Protein AF-A0A7K2YQI4-F1 (afdb_monomer_lite)

Radius of gyration: 22.3 Å; chains: 1; bounding box: 85×52×58 Å

Foldseek 3Di:
DLVLLVLLLDKDQDPPDKDFPPVQQVVVCVVPVPDDTDIDRDIAQQAEEEEEEEDEPVCPVVVVVSVVVLVVVVVSPSHNYYWYKYKYQAPPDPLNIWIAGRDPPGDTDDLLVQQDQVLRYEYEYEEQQARVSLLQQVVLQSQLSNLVRWHYAYAHADPPVCCVVHSDDWAKKKWFAPAAGGRQQNIQMAGPPLVVVVVVDPPPDDSRCVPQDPSKGKHFYAYPDSVRSSQVSCCNSRNDDRIDIGTIDTRDDGDPDPPPPDPPPDD

Sequence (267 aa):
MSRLLRPLRDRLDAPDAFEVDEDATAERFAEAPWLPPVLRAASERRWELALVVDAAPQMAVWREEAARLAHMLRTYGGFRDLKVYRLETGADAPEGALLRGPGKGSPPRSPRSLVDPSGRRIVLVLTDAFAPAWRRGAGHDLLRTWGRRQPVAVVHALPQRLWHLTGLFPRRMRLHATGASTANADLRWEFVDAMIDAWSAPAGGSPTRLGAPRGAVAVPVLESDPDWLGPWVRFVTGHGPRWTRLAGLIATPWAPAASADEPVEAR

Secondary structure (DSSP, 8-state):
-TTTTGGGG-EEEEEEEEEE-HHHHHHHHHH-TTSPPPEEEEEEE-EEEEEEEE-SGGGGTTHHHHHHHHHHHHHT--EEEEEEEEEE-STT-TTS-EEE-SSTTPPEE-GGGG--TTS-EEEEEEE---SHHHHHTHHHHHHHHHHTTS-EEEEESS-GGGGGGSS---EEEEEE-SSTT--GGG-EEEETTHHHHHTTSPTT--TTTTTPPTT-EEEEEEESSHHHHHHHHHHHTT-S-SEEEEEEEEE----PPP---------

Structure (mmCIF, N/CA/C/O backbone):
data_AF-A0A7K2YQI4-F1
#
_entry.id   AF-A0A7K2YQI4-F1
#
loop_
_atom_site.group_PDB
_atom_site.id
_atom_site.type_symbol
_atom_site.label_atom_id
_atom_site.label_alt_id
_atom_site.label_comp_id
_atom_site.label_asym_id
_atom_site.label_entity_id
_atom_site.label_seq_id
_atom_site.pdbx_PDB_ins_code
_atom_site.Cartn_x
_atom_site.Cartn_y
_atom_site.Cartn_z
_atom_site.occupancy
_atom_site.B_iso_or_equiv
_atom_site.auth_seq_id
_atom_site.auth_comp_id
_atom_site.auth_asym_id
_atom_site.auth_atom_id
_atom_site.pdbx_PDB_model_num
ATOM 1 N N . MET A 1 1 ? -17.118 -4.116 -5.996 1.00 63.59 1 MET A N 1
ATOM 2 C CA . MET A 1 1 ? -16.006 -3.609 -5.158 1.00 63.59 1 MET A CA 1
ATOM 3 C C . MET A 1 1 ? -16.386 -3.372 -3.689 1.00 63.59 1 MET A C 1
ATOM 5 O O . MET A 1 1 ? -15.712 -3.906 -2.820 1.00 63.59 1 MET A O 1
ATOM 9 N N . SER A 1 2 ? -17.468 -2.645 -3.371 1.00 67.19 2 SER A N 1
ATOM 10 C CA . SER A 1 2 ? -17.842 -2.268 -1.985 1.00 67.19 2 SER A CA 1
ATOM 11 C C . SER A 1 2 ? -17.899 -3.426 -0.971 1.00 67.19 2 SER A C 1
ATOM 13 O O . SER A 1 2 ? -17.424 -3.282 0.151 1.00 67.19 2 SER A O 1
ATOM 15 N N . ARG A 1 3 ? -18.416 -4.600 -1.361 1.00 75.88 3 ARG A N 1
ATOM 16 C CA . ARG A 1 3 ? -18.473 -5.793 -0.492 1.00 75.88 3 ARG A CA 1
ATOM 17 C C . ARG A 1 3 ? -17.092 -6.354 -0.124 1.00 75.88 3 ARG A C 1
ATOM 19 O O . ARG A 1 3 ? -16.937 -6.894 0.965 1.00 75.88 3 ARG A O 1
ATOM 26 N N . LEU A 1 4 ? -16.100 -6.226 -1.005 1.00 80.38 4 LEU A N 1
ATOM 27 C CA . LEU A 1 4 ? -14.752 -6.776 -0.799 1.00 80.38 4 LEU A CA 1
ATOM 28 C C . LEU A 1 4 ? -13.950 -5.975 0.217 1.00 80.38 4 LEU A C 1
ATOM 30 O O . LEU A 1 4 ? -13.152 -6.534 0.960 1.00 80.38 4 LEU A O 1
ATOM 34 N N . LEU A 1 5 ? -14.204 -4.671 0.265 1.00 82.00 5 LEU A N 1
ATOM 35 C CA . LEU A 1 5 ? -13.547 -3.772 1.195 1.00 82.00 5 LEU A CA 1
ATOM 36 C C . LEU A 1 5 ? -14.198 -3.810 2.587 1.00 82.00 5 LEU A C 1
ATOM 38 O O . LEU A 1 5 ? -13.677 -3.175 3.500 1.00 82.00 5 LEU A O 1
ATOM 42 N N . ARG A 1 6 ? -15.319 -4.536 2.779 1.00 83.56 6 ARG A N 1
ATOM 43 C CA . ARG A 1 6 ? -16.090 -4.596 4.043 1.00 83.56 6 ARG A CA 1
ATOM 44 C C . ARG A 1 6 ? -15.220 -4.793 5.293 1.00 83.56 6 ARG A C 1
ATOM 46 O O . ARG A 1 6 ? -15.451 -4.042 6.236 1.00 83.56 6 ARG A O 1
ATOM 53 N N . PRO A 1 7 ? -14.203 -5.675 5.298 1.00 84.69 7 PRO A N 1
ATOM 54 C CA . PRO A 1 7 ? -13.317 -5.843 6.456 1.00 84.69 7 PRO A CA 1
ATOM 55 C C . PRO A 1 7 ? -12.534 -4.577 6.855 1.00 84.69 7 PRO A C 1
ATOM 57 O O . PRO A 1 7 ? -12.101 -4.428 7.987 1.00 84.69 7 PRO A O 1
ATOM 60 N N . LEU A 1 8 ? -12.362 -3.612 5.948 1.00 84.81 8 LEU A N 1
ATOM 61 C CA . LEU A 1 8 ? -11.717 -2.332 6.259 1.00 84.81 8 LEU A CA 1
ATOM 62 C C . LEU A 1 8 ? -12.650 -1.351 6.983 1.00 84.81 8 LEU A C 1
ATOM 64 O O . LEU A 1 8 ? -12.213 -0.260 7.315 1.00 84.81 8 LEU A O 1
ATOM 68 N N . ARG A 1 9 ? -13.929 -1.685 7.208 1.00 84.44 9 ARG A N 1
ATOM 69 C CA . ARG A 1 9 ? -14.856 -0.840 7.989 1.00 84.44 9 ARG A CA 1
ATOM 70 C C . ARG A 1 9 ? -14.778 -1.075 9.490 1.00 84.44 9 ARG A C 1
ATOM 72 O O . ARG A 1 9 ? -15.479 -0.360 10.214 1.00 84.44 9 ARG A O 1
ATOM 79 N N . ASP A 1 10 ? -13.950 -2.021 9.925 1.00 82.00 10 ASP A N 1
ATOM 80 C CA . ASP A 1 10 ? -13.698 -2.293 11.332 1.00 82.00 10 ASP A CA 1
ATOM 81 C C . ASP A 1 10 ? -13.436 -1.007 12.105 1.00 82.00 10 ASP A C 1
ATOM 83 O O . ASP A 1 10 ? -12.722 -0.096 11.660 1.00 82.00 10 ASP A O 1
ATOM 87 N N . ARG A 1 11 ? -14.050 -0.949 13.280 1.00 81.62 11 ARG A N 1
ATOM 88 C CA . ARG A 1 11 ? -13.874 0.137 14.228 1.00 81.62 11 ARG A CA 1
ATOM 89 C C . ARG A 1 11 ? -13.112 -0.377 15.438 1.00 81.62 11 ARG A C 1
ATOM 91 O O . ARG A 1 11 ? -13.121 -1.574 15.713 1.00 81.62 11 ARG A O 1
ATOM 98 N N . LEU A 1 12 ? -12.440 0.535 16.119 1.00 77.56 12 LEU A N 1
ATOM 99 C CA . LEU A 1 12 ? -11.917 0.309 17.458 1.00 77.56 12 LEU A CA 1
ATOM 100 C C . LEU A 1 12 ? -12.474 1.375 18.388 1.00 77.56 12 LEU A C 1
ATOM 102 O O . LEU A 1 12 ? -12.870 2.451 17.930 1.00 77.56 12 LEU A O 1
ATOM 106 N N . ASP A 1 13 ? -12.433 1.082 19.675 1.00 77.94 13 ASP A N 1
ATOM 107 C CA . ASP A 1 13 ? -12.584 2.102 20.698 1.00 77.94 13 ASP A CA 1
ATOM 108 C C . ASP A 1 13 ? -11.372 3.033 20.623 1.00 77.94 13 ASP A C 1
ATOM 110 O O . ASP A 1 13 ? -10.219 2.590 20.627 1.00 77.94 13 ASP A O 1
ATOM 114 N N . ALA A 1 14 ? -11.634 4.323 20.460 1.00 73.56 14 ALA A N 1
ATOM 115 C CA . ALA A 1 14 ? -10.620 5.356 20.428 1.00 73.56 14 ALA A CA 1
ATOM 116 C C . ALA A 1 14 ? -10.053 5.505 21.849 1.00 73.56 14 ALA A C 1
ATOM 118 O O . ALA A 1 14 ? -10.806 5.842 22.761 1.00 73.56 14 ALA A O 1
ATOM 119 N N . PRO A 1 15 ? -8.747 5.271 22.064 1.00 65.75 15 PRO A N 1
ATOM 120 C CA . PRO A 1 15 ? -8.173 5.273 23.411 1.00 65.75 15 PRO A CA 1
ATOM 121 C C . PRO A 1 15 ? -8.246 6.645 24.099 1.00 65.75 15 PRO A C 1
ATOM 123 O O . PRO A 1 15 ? -8.349 6.701 25.319 1.00 65.75 15 PRO A O 1
ATOM 126 N N . ASP A 1 16 ? -8.252 7.731 23.317 1.00 71.00 16 ASP A N 1
ATOM 127 C CA . ASP A 1 16 ? -8.179 9.112 23.813 1.00 71.00 16 ASP A CA 1
ATOM 128 C C . ASP A 1 16 ? -9.435 9.942 23.492 1.00 71.00 16 ASP A C 1
ATOM 130 O O . ASP A 1 16 ? -9.413 11.170 23.584 1.00 71.00 16 ASP A O 1
ATOM 134 N N . ALA A 1 17 ? -10.530 9.304 23.070 1.00 76.75 17 ALA A N 1
ATOM 135 C CA . ALA A 1 17 ? -11.774 10.004 22.767 1.00 76.75 17 ALA A CA 1
ATOM 136 C C . ALA A 1 17 ? -12.953 9.326 23.459 1.00 76.75 17 ALA A C 1
ATOM 138 O O . ALA A 1 17 ? -13.117 8.111 23.388 1.00 76.75 17 ALA A O 1
ATOM 139 N N . PHE A 1 18 ? -13.787 10.136 24.104 1.00 82.44 18 PHE A N 1
ATOM 140 C CA . PHE A 1 18 ? -14.992 9.700 24.795 1.00 82.44 18 PHE A CA 1
ATOM 141 C C . PHE A 1 18 ? -16.199 10.417 24.199 1.00 82.44 18 PHE A C 1
ATOM 143 O O . PHE A 1 18 ? -16.126 11.603 23.875 1.00 82.44 18 PHE A O 1
ATOM 150 N N . GLU A 1 19 ? -17.301 9.694 24.056 1.00 87.44 19 GLU A N 1
ATOM 151 C CA . GLU A 1 19 ? -18.594 10.234 23.651 1.00 87.44 19 GLU A CA 1
ATOM 152 C C . GLU A 1 19 ? -19.638 9.952 24.728 1.00 87.44 19 GLU A C 1
ATOM 154 O O . GLU A 1 19 ? -19.474 9.049 25.552 1.00 87.44 19 GLU A O 1
ATOM 159 N N . VAL A 1 20 ? -20.698 10.757 24.751 1.00 87.75 20 VAL A N 1
ATOM 160 C CA . VAL A 1 20 ? -21.805 10.540 25.680 1.00 87.75 20 VAL A CA 1
ATOM 161 C C . VAL A 1 20 ? -22.526 9.256 25.279 1.00 87.75 20 VAL A C 1
ATOM 163 O O . VAL A 1 20 ? -22.887 9.064 24.119 1.00 87.75 20 VAL A O 1
ATOM 166 N N . ASP A 1 21 ? -22.716 8.366 26.243 1.00 88.38 21 ASP A N 1
ATOM 167 C CA . ASP A 1 21 ? -23.624 7.239 26.111 1.00 88.38 21 ASP A CA 1
ATOM 168 C C . ASP A 1 21 ? -25.044 7.774 26.304 1.00 88.38 21 ASP A C 1
ATOM 170 O O . ASP A 1 21 ? -25.476 8.008 27.433 1.00 88.38 21 ASP A O 1
ATOM 174 N N . GLU A 1 22 ? -25.712 8.093 25.194 1.00 89.06 22 GLU A N 1
ATOM 175 C CA . GLU A 1 22 ? -27.028 8.739 25.197 1.00 89.06 22 GLU A CA 1
ATOM 176 C C . GLU A 1 22 ? -28.070 7.897 25.938 1.00 89.06 22 GLU A C 1
ATOM 178 O O . GLU A 1 22 ? -28.807 8.449 26.753 1.00 89.06 22 GLU A O 1
ATOM 183 N N . ASP A 1 23 ? -28.073 6.577 25.733 1.00 88.19 23 ASP A N 1
ATOM 184 C CA . ASP A 1 23 ? -29.030 5.659 26.355 1.00 88.19 23 ASP A CA 1
ATOM 185 C C . ASP A 1 23 ? -28.794 5.569 27.868 1.00 88.19 23 ASP A C 1
ATOM 187 O O . ASP A 1 23 ? -29.697 5.837 28.663 1.00 88.19 23 ASP A O 1
ATOM 191 N N . ALA A 1 24 ? -27.553 5.303 28.291 1.00 89.06 24 ALA A N 1
ATOM 192 C CA . ALA A 1 24 ? -27.229 5.212 29.715 1.00 89.06 24 ALA A CA 1
ATOM 193 C C . ALA A 1 24 ? -27.361 6.572 30.430 1.00 89.06 24 ALA A C 1
ATOM 195 O O . ALA A 1 24 ? -27.666 6.641 31.625 1.00 89.06 24 ALA A O 1
ATOM 196 N N . THR A 1 25 ? -27.134 7.675 29.711 1.00 91.31 25 THR A N 1
ATOM 197 C CA . THR A 1 25 ? -27.369 9.031 30.222 1.00 91.31 25 THR A CA 1
ATOM 198 C C . THR A 1 25 ? -28.860 9.310 30.372 1.00 91.31 25 THR A C 1
ATOM 200 O O . THR A 1 25 ? -29.256 9.867 31.393 1.00 91.31 25 THR A O 1
ATOM 203 N N . ALA A 1 26 ? -29.692 8.903 29.410 1.00 90.75 26 ALA A N 1
ATOM 204 C CA . ALA A 1 26 ? -31.140 9.064 29.478 1.00 90.75 26 ALA A CA 1
ATOM 205 C C . ALA A 1 26 ? -31.738 8.276 30.652 1.00 90.75 26 ALA A C 1
ATOM 207 O O . ALA A 1 26 ? -32.506 8.839 31.432 1.00 90.75 26 ALA A O 1
ATOM 208 N N . GLU A 1 27 ? -31.327 7.018 30.832 1.00 91.38 27 GLU A N 1
ATOM 209 C CA . GLU A 1 27 ? -31.730 6.193 31.978 1.00 91.38 27 GLU A CA 1
ATOM 210 C C . GLU A 1 27 ? -31.313 6.836 33.306 1.00 91.38 27 GLU A C 1
ATOM 212 O O . GLU A 1 27 ? -32.132 7.001 34.210 1.00 91.38 27 GLU A O 1
ATOM 217 N N . ARG A 1 28 ? -30.063 7.302 33.411 1.00 91.56 28 ARG A N 1
ATOM 218 C CA . ARG A 1 28 ? -29.584 7.993 34.614 1.00 91.56 28 ARG A CA 1
ATOM 219 C C . ARG A 1 28 ? -30.363 9.272 34.901 1.00 91.56 28 ARG A C 1
ATOM 221 O O . ARG A 1 28 ? -30.635 9.566 36.060 1.00 91.56 28 ARG A O 1
ATOM 228 N N . PHE A 1 29 ? -30.690 10.052 33.876 1.00 94.06 29 PHE A N 1
ATOM 229 C CA . PHE A 1 29 ? -31.394 11.323 34.051 1.00 94.06 29 PHE A CA 1
ATOM 230 C C . PHE A 1 29 ? -32.866 11.121 34.397 1.00 94.06 29 PHE A C 1
ATOM 232 O O . PHE A 1 29 ? -33.437 11.984 35.060 1.00 94.06 29 PHE A O 1
ATOM 239 N N . ALA A 1 30 ? -33.462 9.987 34.016 1.00 91.38 30 ALA A N 1
ATOM 240 C CA . ALA A 1 30 ? -34.798 9.613 34.467 1.00 91.38 30 ALA A CA 1
ATOM 241 C C . ALA A 1 30 ? -34.860 9.442 35.997 1.00 91.38 30 ALA A C 1
ATOM 243 O O . ALA A 1 30 ? -35.876 9.775 36.605 1.00 91.38 30 ALA A O 1
ATOM 244 N N . GLU A 1 31 ? -33.773 8.979 36.623 1.00 90.88 31 GLU A N 1
ATOM 245 C CA . GLU A 1 31 ? -33.687 8.803 38.078 1.00 90.88 31 GLU A CA 1
ATOM 246 C C . GLU A 1 31 ? -33.093 10.022 38.807 1.00 90.88 31 GLU A C 1
ATOM 248 O O . GLU A 1 31 ? -33.566 10.403 39.878 1.00 90.88 31 GLU A O 1
ATOM 253 N N . ALA A 1 32 ? -32.057 10.648 38.241 1.00 91.38 32 ALA A N 1
ATOM 254 C CA . ALA A 1 32 ? -31.316 11.749 38.856 1.00 91.38 32 ALA A CA 1
ATOM 255 C C . ALA A 1 32 ? -30.768 12.734 37.793 1.00 91.38 32 ALA A C 1
ATOM 257 O O . ALA A 1 32 ? -29.621 12.607 37.349 1.00 91.38 32 ALA A O 1
ATOM 258 N N . PRO A 1 33 ? -31.548 13.770 37.418 1.00 87.25 33 PRO A N 1
ATOM 259 C CA . PRO A 1 33 ? -31.213 14.710 36.338 1.00 87.25 33 PRO 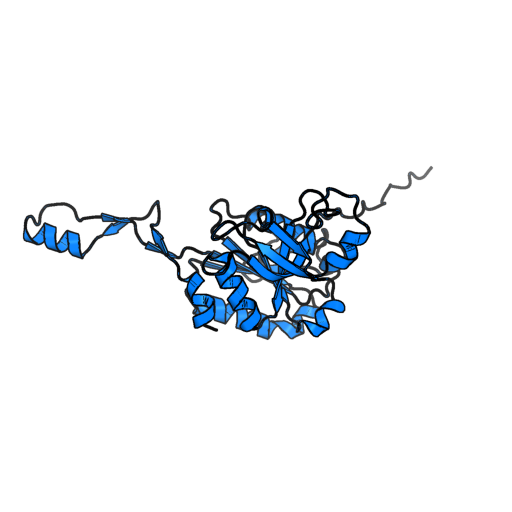A CA 1
ATOM 260 C C . PRO A 1 33 ? -29.961 15.573 36.562 1.00 87.25 33 PRO A C 1
ATOM 262 O O . PRO A 1 33 ? -29.483 16.218 35.634 1.00 87.25 33 PRO A O 1
ATOM 265 N N . TRP A 1 34 ? -29.454 15.652 37.796 1.00 89.88 34 TRP A N 1
ATOM 266 C CA . TRP A 1 34 ? -28.303 16.492 38.162 1.00 89.88 34 TRP A CA 1
ATOM 267 C C . TRP A 1 34 ? -26.955 15.762 38.087 1.00 89.88 34 TRP A C 1
ATOM 269 O O . TRP A 1 34 ? -25.915 16.371 38.344 1.00 89.88 34 TRP A O 1
ATOM 279 N N . LEU A 1 35 ? -26.947 14.459 37.796 1.00 89.75 35 LEU A N 1
ATOM 280 C CA . LEU A 1 35 ? -25.707 13.701 37.658 1.00 89.75 35 LEU A CA 1
ATOM 281 C C . LEU A 1 35 ? -25.006 14.026 36.328 1.00 89.75 35 LEU A C 1
ATOM 283 O O . LEU A 1 35 ? -25.662 14.378 35.352 1.00 89.75 35 LEU A O 1
ATOM 287 N N . PRO A 1 36 ? -23.671 13.896 36.246 1.00 89.12 36 PRO A N 1
ATOM 288 C CA . PRO A 1 36 ? -22.971 14.041 34.977 1.00 89.12 36 PRO A CA 1
ATOM 289 C C . PRO A 1 36 ? -23.346 12.913 33.988 1.00 89.12 36 PRO A C 1
ATOM 291 O O . PRO A 1 36 ? -23.659 11.788 34.414 1.00 89.12 36 PRO A O 1
ATOM 294 N N . PRO A 1 37 ? -23.284 13.189 32.669 1.00 90.12 37 PRO A N 1
ATOM 295 C CA . PRO A 1 37 ? -23.581 12.208 31.629 1.00 90.12 37 PRO A CA 1
ATOM 296 C C . PRO A 1 37 ? -22.654 10.992 31.712 1.00 90.12 37 PRO A C 1
ATOM 298 O O . PRO A 1 37 ? -21.505 11.082 32.154 1.00 90.12 37 PRO A O 1
ATOM 301 N N . VAL A 1 38 ? -23.160 9.836 31.288 1.00 91.31 38 VAL A N 1
ATOM 302 C CA . VAL A 1 38 ? -22.349 8.626 31.135 1.00 91.31 38 VAL A CA 1
ATOM 303 C C . VAL A 1 38 ? -21.468 8.809 29.908 1.00 91.31 38 VAL A C 1
ATOM 305 O O . VAL A 1 38 ? -21.963 9.149 28.839 1.00 91.31 38 VAL A O 1
ATOM 308 N N . LEU A 1 39 ? -20.167 8.577 30.050 1.00 90.62 39 LEU A N 1
ATOM 309 C CA . LEU A 1 39 ? -19.235 8.587 28.928 1.00 90.62 39 LEU A CA 1
ATOM 310 C C . LEU A 1 39 ? -18.845 7.155 28.569 1.00 90.62 39 LEU A C 1
ATOM 312 O O . LEU A 1 39 ? -18.567 6.345 29.455 1.00 90.62 39 LEU A O 1
ATOM 316 N N . ARG A 1 40 ? -18.757 6.870 27.271 1.00 83.81 40 ARG A N 1
ATOM 317 C CA . ARG A 1 40 ? -18.165 5.645 26.725 1.00 83.81 40 ARG A CA 1
ATOM 318 C C . ARG A 1 40 ? -17.047 5.995 25.753 1.00 83.81 40 ARG A C 1
ATOM 320 O O . ARG A 1 40 ? -17.003 7.106 25.229 1.00 83.81 40 ARG A O 1
ATOM 327 N N . ALA A 1 41 ? -16.123 5.065 25.521 1.00 82.81 41 ALA A N 1
ATOM 328 C CA . ALA A 1 41 ? -15.079 5.278 24.525 1.00 82.81 41 ALA A CA 1
ATOM 329 C C . ALA A 1 41 ? -15.728 5.544 23.156 1.00 82.81 41 ALA A C 1
ATOM 331 O O . ALA A 1 41 ? -16.637 4.824 22.730 1.00 82.81 41 ALA A O 1
ATOM 332 N N . ALA A 1 42 ? -15.288 6.604 22.486 1.00 80.56 42 ALA A N 1
ATOM 333 C CA . ALA A 1 42 ? -15.767 6.934 21.159 1.00 80.56 42 ALA A CA 1
ATOM 334 C C . ALA A 1 42 ? -15.284 5.862 20.186 1.00 80.56 42 ALA A C 1
ATOM 336 O O . ALA A 1 42 ? -14.135 5.434 20.229 1.00 80.56 42 ALA A O 1
ATOM 337 N N . SER A 1 43 ? -16.139 5.422 19.275 1.00 80.62 43 SER A N 1
ATOM 338 C CA . SER A 1 43 ? -15.720 4.454 18.266 1.00 80.62 43 SER A CA 1
ATOM 339 C C . SER A 1 43 ? -15.070 5.186 17.089 1.00 80.62 43 SER A C 1
ATOM 341 O O . SER A 1 43 ? -15.665 6.116 16.552 1.00 80.62 43 SER A O 1
ATOM 343 N N . GLU A 1 44 ? -13.909 4.752 16.597 1.00 81.88 44 GLU A N 1
ATOM 344 C CA . GLU A 1 44 ? -13.256 5.329 15.411 1.00 81.88 44 GLU A CA 1
ATOM 345 C C . GLU A 1 44 ? -12.914 4.274 14.350 1.00 81.88 44 GLU A C 1
ATOM 347 O O . GLU A 1 44 ? -12.794 3.081 14.628 1.00 81.88 44 GLU A O 1
ATOM 352 N N . ARG A 1 45 ? -12.750 4.700 13.088 1.00 87.31 45 ARG A N 1
ATOM 353 C CA . ARG A 1 45 ? -12.299 3.797 12.017 1.00 87.31 45 ARG A CA 1
ATOM 354 C C . ARG A 1 45 ? -10.878 3.317 12.301 1.00 87.31 45 ARG A C 1
ATOM 356 O O . ARG A 1 45 ? -9.995 4.110 12.641 1.00 87.31 45 ARG A O 1
ATOM 363 N N . ARG A 1 46 ? -10.646 2.017 12.110 1.00 88.00 46 ARG A N 1
ATOM 364 C CA . ARG A 1 46 ? -9.372 1.382 12.457 1.00 88.00 46 ARG A CA 1
ATOM 365 C C . ARG A 1 46 ? -8.209 1.753 11.559 1.00 88.00 46 ARG A C 1
ATOM 367 O O . ARG A 1 46 ? -7.096 1.876 12.055 1.00 88.00 46 ARG A O 1
ATOM 374 N N . TRP A 1 47 ? -8.463 1.917 10.270 1.00 91.06 47 TRP A N 1
ATOM 375 C CA . TRP A 1 47 ? -7.409 1.927 9.263 1.00 91.06 47 TRP A CA 1
ATOM 376 C C . TRP A 1 47 ? -7.165 3.317 8.694 1.00 91.06 47 TRP A C 1
ATOM 378 O O . TRP A 1 47 ? -8.113 4.027 8.364 1.00 91.06 47 TRP A O 1
ATOM 388 N N . GLU A 1 48 ? -5.901 3.668 8.494 1.00 93.50 48 GLU A N 1
ATOM 389 C CA . GLU A 1 48 ? -5.494 4.766 7.615 1.00 93.50 48 GLU A CA 1
ATOM 390 C C . GLU A 1 48 ? -4.933 4.204 6.311 1.00 93.50 48 GLU A C 1
ATOM 392 O O . GLU A 1 48 ? -4.251 3.177 6.317 1.00 93.50 48 GLU A O 1
ATOM 397 N N . LEU A 1 49 ? -5.168 4.890 5.192 1.00 95.69 49 LEU A N 1
ATOM 398 C CA . LEU A 1 49 ? -4.591 4.515 3.905 1.00 95.69 49 LEU A CA 1
ATOM 399 C C . LEU A 1 49 ? -3.669 5.608 3.361 1.00 95.69 49 LEU A C 1
ATOM 401 O O . LEU A 1 49 ? -4.094 6.730 3.089 1.00 95.69 49 LEU A O 1
ATOM 405 N N . ALA A 1 50 ? -2.412 5.244 3.117 1.00 97.06 50 ALA A N 1
ATOM 406 C CA . ALA A 1 50 ? -1.505 6.010 2.275 1.00 97.06 50 ALA A CA 1
ATOM 407 C C . ALA A 1 50 ? -1.471 5.384 0.874 1.00 97.06 50 ALA A C 1
ATOM 409 O O . ALA A 1 50 ? -0.848 4.343 0.666 1.00 97.06 50 ALA A O 1
ATOM 410 N N . LEU A 1 51 ? -2.144 6.019 -0.087 1.00 97.25 51 LEU A N 1
ATOM 411 C CA . LEU A 1 51 ? -2.078 5.633 -1.495 1.00 97.25 51 LEU A CA 1
ATOM 412 C C . LEU A 1 51 ? -0.933 6.394 -2.166 1.00 97.25 51 LEU A C 1
ATOM 414 O O . LEU A 1 51 ? -1.030 7.595 -2.394 1.00 97.25 51 LEU A O 1
ATOM 418 N N . VAL A 1 52 ? 0.156 5.708 -2.477 1.00 97.94 52 VAL A N 1
ATOM 419 C CA . VAL A 1 52 ? 1.321 6.259 -3.168 1.00 97.94 52 VAL A CA 1
ATOM 420 C C . VAL A 1 52 ? 1.178 5.975 -4.658 1.00 97.94 52 VAL A C 1
ATOM 422 O O . VAL A 1 52 ? 1.134 4.822 -5.063 1.00 97.94 52 VAL A O 1
ATOM 425 N N . VAL A 1 53 ? 1.102 7.011 -5.485 1.00 96.94 53 VAL A N 1
ATOM 426 C CA . VAL A 1 53 ? 0.959 6.877 -6.939 1.00 96.94 53 VAL A CA 1
ATOM 427 C C . VAL A 1 53 ? 2.278 7.236 -7.600 1.00 96.94 53 VAL A C 1
ATOM 429 O O . VAL A 1 53 ? 2.797 8.337 -7.395 1.00 96.94 53 VAL A O 1
ATOM 432 N N . ASP A 1 54 ? 2.814 6.312 -8.389 1.00 95.00 54 ASP A N 1
ATOM 433 C CA . ASP A 1 54 ? 3.970 6.569 -9.237 1.00 95.00 54 ASP A CA 1
ATOM 434 C C . ASP A 1 54 ? 3.665 7.706 -10.224 1.00 95.00 54 ASP A C 1
ATOM 436 O O . ASP A 1 54 ? 2.594 7.779 -10.829 1.00 95.00 54 ASP A O 1
ATOM 440 N N . ALA A 1 55 ? 4.601 8.638 -10.331 1.00 93.38 55 ALA A N 1
ATOM 441 C CA . ALA A 1 55 ? 4.497 9.854 -11.113 1.00 93.38 55 ALA A CA 1
ATOM 442 C C . ALA A 1 55 ? 5.508 9.900 -12.270 1.00 93.38 55 ALA A C 1
ATOM 444 O O . ALA A 1 55 ? 5.745 10.981 -12.810 1.00 93.38 55 ALA A O 1
ATOM 445 N N . ALA A 1 56 ? 6.095 8.761 -12.653 1.00 91.88 56 ALA A N 1
ATOM 446 C CA . ALA A 1 56 ? 6.914 8.655 -13.857 1.00 91.88 56 ALA A CA 1
ATOM 447 C C . ALA A 1 56 ? 6.149 9.100 -15.122 1.00 91.88 56 ALA A C 1
ATOM 449 O O . ALA A 1 56 ? 4.922 8.974 -15.176 1.00 91.88 56 ALA A O 1
ATOM 450 N N . PRO A 1 57 ? 6.833 9.559 -16.185 1.00 90.94 57 PRO A N 1
ATOM 451 C CA . PRO A 1 57 ? 6.177 9.910 -17.446 1.00 90.94 57 PRO A CA 1
ATOM 452 C C . PRO A 1 57 ? 5.292 8.793 -18.029 1.00 90.94 57 PRO A C 1
ATOM 454 O O . PRO A 1 57 ? 4.221 9.079 -18.558 1.00 90.94 57 PRO A O 1
ATOM 457 N N . GLN A 1 58 ? 5.692 7.527 -17.874 1.00 90.12 58 GLN A N 1
ATOM 458 C CA . GLN A 1 58 ? 4.957 6.341 -18.339 1.00 90.12 58 GLN A CA 1
ATOM 459 C C . GLN A 1 58 ? 3.577 6.207 -17.671 1.00 90.12 58 GLN A C 1
ATOM 461 O O . GLN A 1 58 ? 2.608 5.797 -18.311 1.00 90.12 58 GLN A O 1
ATOM 466 N N . MET A 1 59 ? 3.445 6.706 -16.437 1.00 93.25 59 MET A N 1
ATOM 467 C CA . MET A 1 59 ? 2.183 6.738 -15.698 1.00 93.25 59 MET A CA 1
ATOM 468 C C . MET A 1 59 ? 1.151 7.706 -16.284 1.00 93.25 59 MET A C 1
ATOM 470 O O . MET A 1 59 ? 0.014 7.726 -15.816 1.00 93.25 59 MET A O 1
ATOM 474 N N . ALA A 1 60 ? 1.495 8.499 -17.309 1.00 92.69 60 ALA A N 1
ATOM 475 C CA . ALA A 1 60 ? 0.562 9.414 -17.963 1.00 92.69 60 ALA A CA 1
ATOM 476 C C . ALA A 1 60 ? -0.696 8.713 -18.495 1.00 92.69 60 ALA A C 1
ATOM 478 O O . ALA A 1 60 ? -1.795 9.232 -18.298 1.00 92.69 60 ALA A O 1
ATOM 479 N N . VAL A 1 61 ? -0.543 7.524 -19.086 1.00 94.44 61 VAL A N 1
ATOM 480 C CA . VAL A 1 61 ? -1.660 6.720 -19.616 1.00 94.44 61 VAL A CA 1
ATOM 481 C C . VAL A 1 61 ? -2.555 6.186 -18.486 1.00 94.44 61 VAL A C 1
ATOM 483 O O . VAL A 1 61 ? -3.755 6.018 -18.667 1.00 94.44 61 VAL A O 1
ATOM 486 N N . TRP A 1 62 ? -1.997 5.998 -17.286 1.00 94.06 62 TRP A N 1
ATOM 487 C CA . TRP A 1 62 ? -2.681 5.431 -16.117 1.00 94.06 62 TRP A CA 1
ATOM 488 C C . TRP A 1 62 ? -3.275 6.481 -15.170 1.00 94.06 62 TRP A C 1
ATOM 490 O O . TRP A 1 62 ? -3.823 6.129 -14.125 1.00 94.06 62 TRP A O 1
ATOM 500 N N . ARG A 1 63 ? -3.180 7.777 -15.500 1.00 91.56 63 ARG A N 1
ATOM 501 C CA . ARG A 1 63 ? -3.634 8.872 -14.620 1.00 91.56 63 ARG A CA 1
ATOM 502 C C . ARG A 1 63 ? -5.117 8.783 -14.282 1.00 91.56 63 ARG A C 1
ATOM 504 O O . ARG A 1 63 ? -5.484 8.998 -13.128 1.00 91.56 63 ARG A O 1
ATOM 511 N N . GLU A 1 64 ? -5.955 8.480 -15.269 1.00 92.69 64 GLU A N 1
ATOM 512 C CA . GLU A 1 64 ? -7.400 8.365 -15.057 1.00 92.69 64 GLU A CA 1
ATOM 513 C C . GLU A 1 64 ? -7.741 7.179 -14.159 1.00 92.69 64 GLU A C 1
ATOM 515 O O . GLU A 1 64 ? -8.535 7.321 -13.230 1.00 92.69 64 GLU A O 1
ATOM 520 N N . GLU A 1 65 ? -7.090 6.035 -14.369 1.00 92.00 65 GLU A N 1
ATOM 521 C CA . GLU A 1 65 ? -7.320 4.842 -13.555 1.00 92.00 65 GLU A CA 1
ATOM 522 C C . GLU A 1 65 ? -6.825 5.038 -12.116 1.00 92.00 65 GLU A C 1
ATOM 524 O O . GLU A 1 65 ? -7.526 4.711 -11.158 1.00 92.00 65 GLU A O 1
ATOM 529 N N . ALA A 1 66 ? -5.677 5.697 -11.939 1.00 93.12 66 ALA A N 1
ATOM 530 C CA . ALA A 1 66 ? -5.189 6.104 -10.625 1.00 93.12 66 ALA A CA 1
ATOM 531 C C . ALA A 1 66 ? -6.173 7.035 -9.902 1.00 93.12 66 ALA A C 1
ATOM 533 O O . ALA A 1 66 ? -6.446 6.860 -8.709 1.00 93.12 66 ALA A O 1
ATOM 534 N N . ALA A 1 67 ? -6.734 8.015 -10.617 1.00 93.25 67 ALA A N 1
ATOM 535 C CA . ALA A 1 67 ? -7.734 8.924 -10.071 1.00 93.25 67 ALA A CA 1
ATOM 536 C C . ALA A 1 67 ? -9.036 8.189 -9.715 1.00 93.25 67 ALA A C 1
ATOM 538 O O . ALA A 1 67 ? -9.599 8.438 -8.645 1.00 93.25 67 ALA A O 1
ATOM 539 N N . ARG A 1 68 ? -9.483 7.251 -10.560 1.00 92.56 68 ARG A N 1
ATOM 540 C CA . ARG A 1 68 ? -10.665 6.409 -10.332 1.00 92.56 68 ARG A CA 1
ATOM 541 C C . ARG A 1 68 ? -10.497 5.540 -9.090 1.00 92.56 68 ARG A C 1
ATOM 543 O O . ARG A 1 68 ? -11.383 5.537 -8.235 1.00 92.56 68 ARG A O 1
ATOM 550 N N . LEU A 1 69 ? -9.358 4.861 -8.948 1.00 91.00 69 LEU A N 1
ATOM 551 C CA . LEU A 1 69 ? -9.039 4.057 -7.768 1.00 91.00 69 LEU A CA 1
ATOM 552 C C . LEU A 1 69 ? -9.017 4.922 -6.502 1.00 91.00 69 LEU A C 1
ATOM 554 O O . LEU A 1 69 ? -9.666 4.587 -5.511 1.00 91.00 69 LEU A O 1
ATOM 558 N N . ALA A 1 70 ? -8.326 6.064 -6.539 1.00 92.25 70 ALA A N 1
ATOM 559 C CA . ALA A 1 70 ? -8.268 6.986 -5.409 1.00 92.25 70 ALA A CA 1
ATOM 560 C C . ALA A 1 70 ? -9.660 7.504 -5.015 1.00 92.25 70 ALA A C 1
ATOM 562 O O . ALA A 1 70 ? -9.982 7.572 -3.829 1.00 92.25 70 ALA A O 1
ATOM 563 N N . HIS A 1 71 ? -10.497 7.857 -5.994 1.00 92.06 71 HIS A N 1
ATOM 564 C CA . HIS A 1 71 ? -11.870 8.294 -5.753 1.00 92.06 71 HIS A CA 1
ATOM 565 C C . HIS A 1 71 ? -12.709 7.175 -5.125 1.00 92.06 71 HIS A C 1
ATOM 567 O O . HIS A 1 71 ? -13.343 7.387 -4.097 1.00 92.06 71 HIS A O 1
ATOM 573 N N . MET A 1 72 ? -12.651 5.965 -5.679 1.00 90.25 72 MET A N 1
ATOM 574 C CA . MET A 1 72 ? -13.361 4.803 -5.149 1.00 90.25 72 MET A CA 1
ATOM 575 C C . MET A 1 72 ? -12.966 4.490 -3.697 1.00 90.25 72 MET A C 1
ATOM 577 O O . MET A 1 72 ? -13.841 4.273 -2.858 1.00 90.25 72 MET A O 1
ATOM 581 N N . LEU A 1 73 ? -11.669 4.508 -3.376 1.00 89.94 73 LEU A N 1
ATOM 582 C CA . LEU A 1 73 ? -11.178 4.257 -2.018 1.00 89.94 73 LEU A CA 1
ATOM 583 C C . LEU A 1 73 ? -11.612 5.348 -1.027 1.00 89.94 73 LEU A C 1
ATOM 585 O O . LEU A 1 73 ? -11.910 5.032 0.125 1.00 89.94 73 LEU A O 1
ATOM 589 N N . ARG A 1 74 ? -11.700 6.611 -1.470 1.00 90.50 74 ARG A N 1
ATOM 590 C CA . ARG A 1 74 ? -12.236 7.718 -0.657 1.00 90.50 74 ARG A CA 1
ATOM 591 C C . ARG A 1 74 ? -13.728 7.544 -0.392 1.00 90.50 74 ARG A C 1
ATOM 593 O O . ARG A 1 74 ? -14.148 7.559 0.761 1.00 90.50 74 ARG A O 1
ATOM 600 N N . THR A 1 75 ? -14.514 7.311 -1.441 1.00 86.94 75 THR A N 1
ATOM 601 C CA . THR A 1 75 ? -15.976 7.166 -1.349 1.00 86.94 75 THR A CA 1
ATOM 602 C C . THR A 1 75 ? -16.386 5.908 -0.575 1.00 86.94 75 THR A C 1
ATOM 604 O O . THR A 1 75 ? -17.484 5.836 -0.029 1.00 86.94 75 THR A O 1
ATOM 607 N N . TYR A 1 76 ? -15.502 4.912 -0.456 1.00 84.62 76 TYR A N 1
ATOM 608 C CA . TYR A 1 76 ? -15.774 3.701 0.313 1.00 84.62 76 TYR A CA 1
ATOM 609 C C . TYR A 1 76 ? -16.031 3.954 1.820 1.00 84.62 76 TYR A C 1
ATOM 611 O O . TYR A 1 76 ? -16.815 3.218 2.441 1.00 84.62 76 TYR A O 1
ATOM 619 N N . GLY A 1 77 ? -15.394 4.978 2.408 1.00 78.75 77 GLY A N 1
ATOM 620 C CA . GLY A 1 77 ? -15.630 5.424 3.792 1.00 78.75 77 GLY A CA 1
ATOM 621 C C . GLY A 1 77 ? -15.214 4.437 4.898 1.00 78.75 77 GLY A C 1
ATOM 622 O O . GLY A 1 77 ? -15.705 4.524 6.026 1.00 78.75 77 GLY A O 1
ATOM 623 N N . GLY A 1 78 ? -14.365 3.452 4.577 1.00 85.69 78 GLY A N 1
ATOM 624 C CA . GLY A 1 78 ? -13.831 2.489 5.553 1.00 85.69 78 GLY A CA 1
ATOM 625 C C . GLY A 1 78 ? -12.616 2.995 6.329 1.00 85.69 78 GLY A C 1
ATOM 626 O O . GLY A 1 78 ? -12.405 2.595 7.467 1.00 85.69 78 GLY A O 1
ATOM 627 N N . PHE A 1 79 ? -11.846 3.908 5.743 1.00 90.25 79 PHE A N 1
ATOM 628 C CA . PHE A 1 79 ? -10.645 4.452 6.366 1.00 90.25 79 PHE A CA 1
ATOM 629 C C . PHE A 1 79 ? -10.980 5.656 7.245 1.00 90.25 79 PHE A C 1
ATOM 631 O O . PHE A 1 79 ? -11.874 6.434 6.918 1.00 90.25 79 PHE A O 1
ATOM 638 N N . ARG A 1 80 ? -10.239 5.817 8.343 1.00 89.25 80 ARG A N 1
ATOM 639 C CA . ARG A 1 80 ? -10.216 7.044 9.148 1.00 89.25 80 ARG A CA 1
ATOM 640 C C . ARG A 1 80 ? -9.747 8.222 8.315 1.00 89.25 80 ARG A C 1
ATOM 642 O O . ARG A 1 80 ? -10.340 9.289 8.361 1.00 89.25 80 ARG A O 1
ATOM 649 N N . ASP A 1 81 ? -8.681 7.987 7.563 1.00 90.94 81 ASP A N 1
ATOM 650 C CA . ASP A 1 81 ? -8.088 8.957 6.665 1.00 90.94 81 ASP A CA 1
ATOM 651 C C . ASP A 1 81 ? -7.501 8.245 5.443 1.00 90.94 81 ASP A C 1
ATOM 653 O O . ASP A 1 81 ? -7.027 7.105 5.523 1.00 90.94 81 ASP A O 1
ATOM 657 N N . LEU A 1 82 ? -7.541 8.933 4.306 1.00 93.75 82 LEU A N 1
ATOM 658 C CA . LEU A 1 82 ? -6.929 8.507 3.059 1.00 93.75 82 LEU A CA 1
ATOM 659 C C . LEU A 1 82 ? -6.142 9.668 2.463 1.00 93.75 82 LEU A C 1
ATOM 661 O O . LEU A 1 82 ? -6.703 10.628 1.924 1.00 93.75 82 LEU A O 1
ATOM 665 N N . LYS A 1 83 ? -4.818 9.518 2.457 1.00 95.12 83 LYS A N 1
ATOM 666 C CA . LYS A 1 83 ? -3.896 10.474 1.843 1.00 95.12 83 LYS A CA 1
ATOM 667 C C . LYS A 1 83 ? -3.300 9.891 0.571 1.00 95.12 83 LYS A C 1
ATOM 669 O O . LYS A 1 83 ? -2.828 8.756 0.553 1.00 95.12 83 LYS A O 1
ATOM 674 N N . VAL A 1 84 ? -3.317 10.690 -0.495 1.00 96.19 84 VAL A N 1
ATOM 675 C CA . VAL A 1 84 ? -2.697 10.334 -1.777 1.00 96.19 84 VAL A CA 1
ATOM 676 C C . VAL A 1 84 ? -1.354 11.037 -1.882 1.00 96.19 84 VAL A C 1
ATOM 678 O O . VAL A 1 84 ? -1.279 12.256 -1.758 1.00 96.19 84 VAL A O 1
ATOM 681 N N . TYR A 1 85 ? -0.309 10.260 -2.108 1.00 96.75 85 TYR A N 1
ATOM 682 C CA . TYR A 1 85 ? 1.074 10.689 -2.235 1.00 96.75 85 TYR A CA 1
ATOM 683 C C . TYR A 1 85 ? 1.541 10.479 -3.668 1.00 96.75 85 TYR A C 1
ATOM 685 O O . TYR A 1 85 ? 1.021 9.619 -4.378 1.00 96.75 85 TYR A O 1
ATOM 693 N N . ARG A 1 86 ? 2.547 11.243 -4.084 1.00 95.38 86 ARG A N 1
ATOM 694 C CA . ARG A 1 86 ? 3.196 11.063 -5.384 1.00 95.38 86 ARG A CA 1
ATOM 695 C C . ARG A 1 86 ? 4.597 10.516 -5.183 1.00 95.38 86 ARG A C 1
ATOM 697 O O . ARG A 1 86 ? 5.311 11.000 -4.308 1.00 95.38 86 ARG A O 1
ATOM 704 N N . LEU A 1 87 ? 4.970 9.533 -5.988 1.00 95.00 87 LEU A N 1
ATOM 705 C CA . LEU A 1 87 ? 6.303 8.956 -6.003 1.00 95.00 87 LEU A CA 1
ATOM 706 C C . LEU A 1 87 ? 6.968 9.260 -7.341 1.00 95.00 87 LEU A C 1
ATOM 708 O O . LEU A 1 87 ? 6.560 8.736 -8.368 1.00 95.00 87 LEU A O 1
ATOM 712 N N . GLU A 1 88 ? 7.977 10.118 -7.341 1.00 92.44 88 GLU A N 1
ATOM 713 C CA . GLU A 1 88 ? 8.746 10.431 -8.543 1.00 92.44 88 GLU A CA 1
ATOM 714 C C . GLU A 1 88 ? 9.868 9.401 -8.681 1.00 92.44 88 GLU A C 1
ATOM 716 O O . GLU A 1 88 ? 10.730 9.296 -7.816 1.00 92.44 88 GLU A O 1
ATOM 721 N N . THR A 1 89 ? 9.820 8.607 -9.747 1.00 87.38 89 THR A N 1
ATOM 722 C CA . THR A 1 89 ? 10.733 7.478 -10.026 1.00 87.38 89 THR A CA 1
ATOM 723 C C . THR A 1 89 ? 11.541 7.678 -11.322 1.00 87.38 89 THR A C 1
ATOM 725 O O . THR A 1 89 ? 12.237 6.772 -11.789 1.00 87.38 89 THR A O 1
ATOM 728 N N . GLY A 1 90 ? 11.403 8.858 -11.938 1.00 78.44 90 GLY A N 1
ATOM 729 C CA . GLY A 1 90 ? 12.062 9.257 -13.182 1.00 78.44 90 GLY A CA 1
ATOM 730 C C . GLY A 1 90 ? 13.441 9.888 -12.971 1.00 78.44 90 GLY A C 1
ATOM 731 O O . GLY A 1 90 ? 14.030 9.786 -11.900 1.00 78.44 90 GLY A O 1
ATOM 732 N N . ALA A 1 91 ? 13.950 10.556 -14.012 1.00 67.25 91 ALA A N 1
ATOM 733 C CA . ALA A 1 91 ? 15.281 11.173 -14.015 1.00 67.25 91 ALA A CA 1
ATOM 734 C C . ALA A 1 91 ? 15.462 12.269 -12.946 1.00 67.25 91 ALA A C 1
ATOM 736 O O . ALA A 1 91 ? 16.571 12.473 -12.468 1.00 67.25 91 ALA A O 1
ATOM 737 N N . ASP A 1 92 ? 14.371 12.909 -12.524 1.00 64.31 92 ASP A N 1
ATOM 738 C CA . ASP A 1 92 ? 14.384 14.006 -11.549 1.00 64.31 92 ASP A CA 1
ATOM 739 C C . ASP A 1 92 ? 14.567 13.541 -10.088 1.00 64.31 92 ASP A C 1
ATOM 741 O O . ASP A 1 92 ? 14.530 14.356 -9.166 1.00 64.31 92 ASP A O 1
ATOM 745 N N . ALA A 1 93 ? 14.738 12.234 -9.850 1.00 70.31 93 ALA A N 1
ATOM 746 C CA . ALA A 1 93 ? 14.964 11.666 -8.526 1.00 70.31 93 ALA A CA 1
ATOM 747 C C . ALA A 1 93 ? 16.461 11.331 -8.324 1.00 70.31 93 ALA A C 1
ATOM 749 O O . ALA A 1 93 ? 16.902 10.258 -8.746 1.00 70.31 93 ALA A O 1
ATOM 750 N N . PRO A 1 94 ? 17.252 12.201 -7.660 1.00 60.03 94 PRO A N 1
ATOM 751 C CA . PRO A 1 94 ? 18.702 12.015 -7.507 1.00 60.03 94 PRO A CA 1
ATOM 752 C C . PRO A 1 94 ? 19.059 10.755 -6.705 1.00 60.03 94 PRO A C 1
ATOM 754 O O . PRO A 1 94 ? 20.024 10.066 -7.018 1.00 60.03 94 PRO A O 1
ATOM 757 N N . GLU A 1 95 ? 18.222 10.391 -5.732 1.00 68.19 95 GLU A N 1
ATOM 758 C CA . GLU A 1 95 ? 18.324 9.146 -4.958 1.00 68.19 95 GLU A CA 1
ATOM 759 C C . GLU A 1 95 ? 17.476 8.018 -5.574 1.00 68.19 95 GLU A C 1
ATOM 761 O O . GLU A 1 95 ? 16.980 7.138 -4.881 1.00 68.19 95 GLU A O 1
ATOM 766 N N . GLY A 1 96 ? 17.208 8.053 -6.879 1.00 77.88 96 GLY A N 1
ATOM 767 C CA . GLY A 1 96 ? 16.444 7.026 -7.589 1.00 77.88 96 GLY A CA 1
ATOM 768 C C . GLY A 1 96 ? 14.932 7.032 -7.337 1.00 77.88 96 GLY A C 1
ATOM 769 O O . GLY A 1 96 ? 14.201 6.581 -8.211 1.00 77.88 96 GLY A O 1
ATOM 770 N N . ALA A 1 97 ? 14.434 7.552 -6.210 1.00 87.50 97 ALA A N 1
ATOM 771 C CA . ALA A 1 97 ? 13.005 7.771 -5.986 1.00 87.50 97 ALA A CA 1
ATOM 772 C C . ALA A 1 97 ? 12.726 8.874 -4.946 1.00 87.50 97 ALA A C 1
ATOM 774 O O . ALA A 1 97 ? 13.389 8.948 -3.916 1.00 87.50 97 ALA A O 1
ATOM 775 N N . LEU A 1 98 ? 11.706 9.706 -5.181 1.00 91.94 98 LEU A N 1
ATOM 776 C CA . LEU A 1 98 ? 11.364 10.851 -4.331 1.00 91.94 98 LEU A CA 1
ATOM 777 C C . LEU A 1 98 ? 9.882 10.843 -3.938 1.00 91.94 98 LEU A C 1
ATOM 779 O O . LEU A 1 98 ? 8.994 10.856 -4.792 1.00 91.94 98 LEU A O 1
ATOM 783 N N . LEU A 1 99 ? 9.594 10.859 -2.634 1.00 94.69 99 LEU A N 1
ATOM 784 C CA . LEU A 1 99 ? 8.223 10.917 -2.125 1.00 94.69 99 LEU A CA 1
ATOM 785 C C . LEU A 1 99 ? 7.767 12.371 -1.947 1.00 94.69 99 LEU A C 1
ATOM 787 O O . LEU A 1 99 ? 8.408 13.155 -1.247 1.00 94.69 99 LEU A O 1
ATOM 791 N N . ARG A 1 100 ? 6.596 12.707 -2.492 1.00 94.38 100 ARG A N 1
ATOM 792 C CA . ARG A 1 100 ? 5.931 14.003 -2.312 1.00 94.38 100 ARG A CA 1
ATOM 793 C C . ARG A 1 100 ? 4.595 13.889 -1.606 1.00 94.38 100 ARG A C 1
ATOM 795 O O . ARG A 1 100 ? 3.949 12.841 -1.544 1.00 94.38 100 ARG A O 1
ATOM 802 N N . GLY A 1 101 ? 4.196 15.019 -1.040 1.00 91.94 101 GLY A N 1
ATOM 803 C CA . GLY A 1 101 ? 2.962 15.158 -0.291 1.00 91.94 101 GLY A CA 1
ATOM 804 C C . GLY A 1 101 ? 1.651 15.071 -1.030 1.00 91.94 101 GLY A C 1
ATOM 805 O O . GLY A 1 101 ? 1.623 15.125 -2.255 1.00 91.94 101 GLY A O 1
ATOM 806 N N . PRO A 1 102 ? 0.561 14.942 -0.248 1.00 86.19 102 PRO A N 1
ATOM 807 C CA . PRO A 1 102 ? -0.765 15.242 -0.745 1.00 86.19 102 PRO A CA 1
ATOM 808 C C . PRO A 1 102 ? -0.811 16.712 -1.158 1.00 86.19 102 PRO A C 1
ATOM 810 O O . PRO A 1 102 ? -0.540 17.591 -0.343 1.00 86.19 102 PRO A O 1
ATOM 813 N N . GLY A 1 103 ? -1.148 16.957 -2.421 1.00 82.38 103 GLY A N 1
ATOM 814 C CA . GLY A 1 103 ? -1.225 18.298 -2.994 1.00 82.38 103 GLY A CA 1
ATOM 815 C C . GLY A 1 103 ? -0.325 18.483 -4.213 1.00 82.38 103 GLY A C 1
ATOM 816 O O . GLY A 1 103 ? 0.674 17.790 -4.414 1.00 82.38 103 GLY A O 1
ATOM 817 N N . LYS A 1 104 ? -0.700 19.432 -5.075 1.00 80.56 104 LYS A N 1
ATOM 818 C CA . LYS A 1 104 ? 0.169 19.859 -6.176 1.00 80.56 104 LYS A CA 1
ATOM 819 C C . LYS A 1 104 ? 1.337 20.660 -5.593 1.00 80.56 104 LYS A C 1
ATOM 821 O O . LYS A 1 104 ? 1.124 21.510 -4.739 1.00 80.56 104 LYS A O 1
ATOM 826 N N . GLY A 1 105 ? 2.556 20.378 -6.049 1.00 81.88 105 GLY A N 1
ATOM 827 C CA . GLY A 1 105 ? 3.751 21.130 -5.647 1.00 81.88 105 GLY A CA 1
ATOM 828 C C . GLY A 1 105 ? 4.246 20.873 -4.221 1.00 81.88 105 GLY A C 1
ATOM 829 O O . GLY A 1 105 ? 5.110 21.606 -3.754 1.00 81.88 105 GLY A O 1
ATOM 830 N N . SER A 1 106 ? 3.743 19.850 -3.517 1.00 89.50 106 SER A N 1
ATOM 831 C CA . SER A 1 106 ? 4.252 19.529 -2.181 1.00 89.50 106 SER A CA 1
ATOM 832 C C . SER A 1 106 ? 5.769 19.280 -2.201 1.00 89.50 106 SER A C 1
ATOM 834 O O . SER A 1 106 ? 6.271 18.617 -3.122 1.00 89.50 106 SER A O 1
ATOM 836 N N . PRO A 1 107 ? 6.504 19.762 -1.182 1.00 90.25 107 PRO A N 1
ATOM 837 C CA . PRO A 1 107 ? 7.940 19.557 -1.117 1.00 90.25 107 PRO A CA 1
ATOM 838 C C . PRO A 1 107 ? 8.275 18.062 -0.999 1.00 90.25 107 PRO A C 1
ATOM 840 O O . PRO A 1 107 ? 7.424 17.260 -0.577 1.00 90.25 107 PRO A O 1
ATOM 843 N N . PRO A 1 108 ? 9.507 17.675 -1.369 1.00 90.75 108 PRO A N 1
ATOM 844 C CA . PRO A 1 108 ? 10.009 16.335 -1.115 1.00 90.75 108 PRO A CA 1
ATOM 845 C C . PRO A 1 108 ? 9.975 16.010 0.377 1.00 90.75 108 PRO A C 1
ATOM 847 O O . PRO A 1 108 ? 10.161 16.890 1.219 1.00 90.75 108 PRO A O 1
ATOM 850 N N . ARG A 1 109 ? 9.743 14.743 0.719 1.00 92.25 109 ARG A N 1
ATOM 851 C CA . ARG A 1 109 ? 9.738 14.285 2.110 1.00 92.25 109 ARG A CA 1
ATOM 852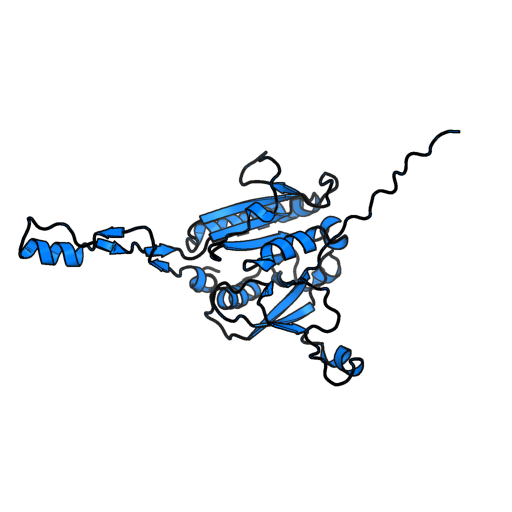 C C . ARG A 1 109 ? 10.401 12.933 2.253 1.00 92.25 109 ARG A C 1
ATOM 854 O O . ARG A 1 109 ? 10.371 12.109 1.345 1.00 92.25 109 ARG A O 1
ATOM 861 N N . SER A 1 110 ? 10.900 12.672 3.458 1.00 92.19 110 SER A N 1
ATOM 862 C CA . SER A 1 110 ? 11.442 11.361 3.794 1.00 92.19 110 SER A CA 1
ATOM 863 C C . SER A 1 110 ? 10.379 10.266 3.621 1.00 92.19 110 SER A C 1
ATOM 865 O O . SER A 1 110 ? 9.271 10.409 4.159 1.00 92.19 110 SER A O 1
ATOM 867 N N . PRO A 1 111 ? 10.706 9.131 2.977 1.00 92.88 111 PRO A N 1
ATOM 868 C CA . PRO A 1 111 ? 9.844 7.952 2.946 1.00 92.88 111 PRO A CA 1
ATOM 869 C C . PRO A 1 111 ? 9.411 7.485 4.339 1.00 92.88 111 PRO A C 1
ATOM 871 O O . PRO A 1 111 ? 8.288 7.013 4.512 1.00 92.88 111 PRO A O 1
ATOM 874 N N . ARG A 1 112 ? 10.258 7.689 5.359 1.00 93.94 112 ARG A N 1
ATOM 875 C CA . ARG A 1 112 ? 9.957 7.339 6.755 1.00 93.94 112 ARG A CA 1
ATOM 876 C C . ARG A 1 112 ? 8.768 8.109 7.331 1.00 93.94 112 ARG A C 1
ATOM 878 O O . ARG A 1 112 ? 8.164 7.625 8.274 1.00 93.94 112 ARG A O 1
ATOM 885 N N . SER A 1 113 ? 8.375 9.241 6.739 1.00 93.88 113 SER A N 1
ATOM 886 C CA . SER A 1 113 ? 7.173 9.987 7.153 1.00 93.88 113 SER A CA 1
ATOM 887 C C . SER A 1 113 ? 5.864 9.206 6.981 1.00 93.88 113 SER A C 1
ATOM 889 O O . SER A 1 113 ? 4.853 9.566 7.583 1.00 93.88 113 SER A O 1
ATOM 891 N N . LEU A 1 114 ? 5.859 8.137 6.173 1.00 94.88 114 LEU A N 1
ATOM 892 C CA . LEU A 1 114 ? 4.704 7.245 6.061 1.00 94.88 114 LEU A CA 1
ATOM 893 C C . LEU A 1 114 ? 4.693 6.130 7.102 1.00 94.88 114 LEU A C 1
ATOM 895 O O . LEU A 1 114 ? 3.671 5.460 7.200 1.00 94.88 114 LEU A O 1
ATOM 899 N N . VAL A 1 115 ? 5.778 5.915 7.850 1.00 93.75 115 VAL A N 1
ATOM 900 C CA . VAL A 1 115 ? 5.821 4.899 8.905 1.00 93.75 115 VAL A CA 1
ATOM 901 C C . VAL A 1 115 ? 4.953 5.365 10.066 1.00 93.75 115 VAL A C 1
ATOM 903 O O . VAL A 1 115 ? 5.199 6.420 10.643 1.00 93.75 115 VAL A O 1
ATOM 906 N N . ASP A 1 116 ? 3.935 4.577 10.389 1.00 89.12 116 ASP A N 1
ATOM 907 C CA . ASP A 1 116 ? 3.007 4.832 11.485 1.00 89.12 116 ASP A CA 1
ATOM 908 C C . ASP A 1 116 ? 3.342 3.927 12.684 1.00 89.12 116 ASP A C 1
ATOM 910 O O . ASP A 1 116 ? 3.173 2.707 12.591 1.00 89.12 116 ASP A O 1
ATOM 914 N N . PRO A 1 117 ? 3.792 4.487 13.823 1.00 82.31 117 PRO A N 1
ATOM 915 C CA . PRO A 1 117 ? 4.069 3.711 15.029 1.00 82.31 117 PRO A CA 1
ATOM 916 C C . PRO A 1 117 ? 2.846 2.976 15.587 1.00 82.31 117 PRO A C 1
ATOM 918 O O . PRO A 1 117 ? 3.021 1.980 16.284 1.00 82.31 117 PRO A O 1
ATOM 921 N N . SER A 1 118 ? 1.623 3.434 15.285 1.00 81.88 118 SER A N 1
ATOM 922 C CA . SER A 1 118 ? 0.399 2.784 15.764 1.00 81.88 118 SER A CA 1
ATOM 923 C C . SER A 1 118 ? 0.059 1.498 15.003 1.00 81.88 118 SER A C 1
ATOM 925 O O . SER A 1 118 ? -0.804 0.737 15.439 1.00 81.88 118 SER A O 1
ATOM 927 N N . GLY A 1 119 ? 0.730 1.233 13.873 1.00 81.81 119 GLY A N 1
ATOM 928 C CA . GLY A 1 119 ? 0.495 0.046 13.052 1.00 81.81 119 GLY A CA 1
ATOM 929 C C . GLY A 1 119 ? -0.893 0.021 12.410 1.00 81.81 119 GLY A C 1
ATOM 930 O O . GLY A 1 119 ? -1.395 -1.052 12.087 1.00 81.81 119 GLY A O 1
ATOM 931 N N . ARG A 1 120 ? -1.547 1.176 12.242 1.00 86.94 120 ARG A N 1
ATOM 932 C CA . ARG A 1 120 ? -2.904 1.299 11.678 1.00 86.94 120 ARG A CA 1
ATOM 933 C C . ARG A 1 120 ? -2.903 1.771 10.230 1.00 86.94 120 ARG A C 1
ATOM 935 O O . ARG A 1 120 ? -3.942 1.737 9.567 1.00 86.94 120 ARG A O 1
ATOM 942 N N . ARG A 1 121 ? -1.747 2.192 9.722 1.00 94.19 121 ARG A N 1
ATOM 943 C CA . ARG A 1 121 ? -1.582 2.609 8.335 1.00 94.19 121 ARG A CA 1
ATOM 944 C C . ARG A 1 121 ? -1.287 1.448 7.399 1.00 94.19 121 ARG A C 1
ATOM 946 O O . ARG A 1 121 ? -0.316 0.721 7.562 1.00 94.19 121 ARG A O 1
ATOM 953 N N . ILE A 1 122 ? -2.070 1.369 6.337 1.00 96.12 122 ILE A N 1
ATOM 954 C CA . ILE A 1 122 ? -1.808 0.539 5.166 1.00 96.12 122 ILE A CA 1
ATOM 955 C C . ILE A 1 122 ? -1.167 1.424 4.092 1.00 96.12 122 ILE A C 1
ATOM 957 O O . ILE A 1 122 ? -1.610 2.554 3.871 1.00 96.12 122 ILE A O 1
ATOM 961 N N . VAL A 1 123 ? -0.138 0.922 3.405 1.00 97.75 123 VAL A N 1
ATOM 962 C CA . VAL A 1 123 ? 0.432 1.588 2.222 1.00 97.75 123 VAL A CA 1
ATOM 963 C C . VAL A 1 123 ? 0.086 0.794 0.972 1.00 97.75 123 VAL A C 1
ATOM 965 O O . VAL A 1 123 ? 0.428 -0.383 0.856 1.00 97.75 123 VAL A O 1
ATOM 968 N N . LEU A 1 124 ? -0.559 1.456 0.018 1.00 97.75 124 LEU A N 1
ATOM 969 C CA . LEU A 1 124 ? -0.771 0.928 -1.324 1.00 97.75 124 LEU A CA 1
ATOM 970 C C . LEU A 1 124 ? 0.058 1.734 -2.309 1.00 97.75 124 LEU A C 1
ATOM 972 O O . LEU A 1 124 ? -0.055 2.956 -2.334 1.00 97.75 124 LEU A O 1
ATOM 976 N N . VAL A 1 125 ? 0.868 1.062 -3.121 1.00 98.12 125 VAL A N 1
ATOM 977 C CA . VAL A 1 125 ? 1.660 1.713 -4.167 1.00 98.12 125 VAL A CA 1
ATOM 978 C C . VAL A 1 125 ? 1.089 1.367 -5.530 1.00 98.12 125 VAL A C 1
ATOM 980 O O . VAL A 1 125 ? 1.107 0.204 -5.908 1.00 98.12 125 VAL A O 1
ATOM 983 N N . LEU A 1 126 ? 0.595 2.356 -6.267 1.00 97.56 126 LEU A N 1
ATOM 984 C CA . LEU A 1 126 ? 0.113 2.185 -7.633 1.00 97.56 126 LEU A CA 1
ATOM 985 C C . LEU A 1 126 ? 1.218 2.534 -8.631 1.00 97.56 126 LEU A C 1
ATOM 987 O O . LEU A 1 126 ? 1.680 3.676 -8.650 1.00 97.56 126 LEU A O 1
ATOM 991 N N . THR A 1 127 ? 1.622 1.578 -9.467 1.00 96.62 127 THR A N 1
ATOM 992 C CA . THR A 1 127 ? 2.678 1.779 -10.473 1.00 96.62 127 THR A CA 1
ATOM 993 C C . THR A 1 127 ? 2.503 0.863 -11.689 1.00 96.62 127 THR A C 1
ATOM 995 O O . THR A 1 127 ? 1.899 -0.208 -11.603 1.00 96.62 127 THR A O 1
ATOM 998 N N . ASP A 1 128 ? 3.039 1.278 -12.835 1.00 94.62 128 ASP A N 1
ATOM 999 C CA . ASP A 1 128 ? 3.272 0.432 -14.010 1.00 94.62 128 ASP A CA 1
ATOM 1000 C C . ASP A 1 128 ? 4.660 -0.235 -13.997 1.00 94.62 128 ASP A C 1
ATOM 1002 O O . ASP A 1 128 ? 4.972 -1.037 -14.875 1.00 94.62 128 ASP A O 1
ATOM 1006 N N . ALA A 1 129 ? 5.479 0.094 -12.996 1.00 94.31 129 ALA A N 1
ATOM 1007 C CA . ALA A 1 129 ? 6.814 -0.422 -12.758 1.00 94.31 129 ALA A CA 1
ATOM 1008 C C . ALA A 1 129 ? 7.828 -0.235 -13.901 1.00 94.31 129 ALA A C 1
ATOM 1010 O O . ALA A 1 129 ? 8.889 -0.866 -13.889 1.00 94.31 129 ALA A O 1
ATOM 1011 N N . PHE A 1 130 ? 7.572 0.632 -14.884 1.00 92.50 130 PHE A N 1
ATOM 1012 C CA . PHE A 1 130 ? 8.498 0.813 -16.009 1.00 92.50 130 PHE A CA 1
ATOM 1013 C C . PHE A 1 130 ? 9.699 1.697 -15.679 1.00 92.50 130 PHE A C 1
ATOM 1015 O O . PHE A 1 130 ? 10.772 1.538 -16.282 1.00 92.50 130 PHE A O 1
ATOM 1022 N N . ALA A 1 131 ? 9.527 2.622 -14.736 1.00 91.56 131 ALA A N 1
ATOM 1023 C CA . ALA A 1 131 ? 10.545 3.594 -14.382 1.00 91.56 131 ALA A CA 1
ATOM 1024 C C . ALA A 1 131 ? 11.842 2.925 -13.871 1.00 91.56 131 ALA A C 1
ATOM 1026 O O . ALA A 1 131 ? 11.780 1.912 -13.162 1.00 91.56 131 ALA A O 1
ATOM 1027 N N . PRO A 1 132 ? 13.035 3.478 -14.182 1.00 88.81 132 PRO A N 1
ATOM 1028 C CA . PRO A 1 132 ? 14.315 2.876 -13.800 1.00 88.81 132 PRO A CA 1
ATOM 1029 C C . PRO A 1 132 ? 14.473 2.618 -12.298 1.00 88.81 132 PRO A C 1
ATOM 1031 O O . PRO A 1 132 ? 15.162 1.669 -11.927 1.00 88.81 132 PRO A O 1
ATOM 1034 N N . ALA A 1 133 ? 13.827 3.416 -11.442 1.00 91.38 133 ALA A N 1
ATOM 1035 C CA . ALA A 1 133 ? 13.835 3.250 -9.989 1.00 91.38 133 ALA A CA 1
ATOM 1036 C C . ALA A 1 133 ? 13.444 1.838 -9.530 1.00 91.38 133 ALA A C 1
ATOM 1038 O O . ALA A 1 133 ? 13.998 1.326 -8.556 1.00 91.38 133 ALA A O 1
ATOM 1039 N N . TRP A 1 134 ? 12.499 1.206 -10.231 1.00 92.56 134 TRP A N 1
ATOM 1040 C CA . TRP A 1 134 ? 12.016 -0.133 -9.904 1.00 92.56 134 TRP A CA 1
ATOM 1041 C C . TRP A 1 134 ? 13.076 -1.184 -10.214 1.00 92.56 134 TRP A C 1
ATOM 1043 O O . TRP A 1 134 ? 13.485 -1.914 -9.317 1.00 92.56 134 TRP A O 1
ATOM 1053 N N . ARG A 1 135 ? 13.623 -1.164 -11.438 1.00 87.44 135 ARG A N 1
ATOM 1054 C CA . ARG A 1 135 ? 14.695 -2.086 -11.855 1.00 87.44 135 ARG A CA 1
ATOM 1055 C C . ARG A 1 135 ? 15.992 -1.900 -11.070 1.00 87.44 135 ARG A C 1
ATOM 1057 O O . ARG A 1 135 ? 16.686 -2.873 -10.810 1.00 87.44 135 ARG A O 1
ATOM 1064 N N . ARG A 1 136 ? 16.338 -0.659 -10.710 1.00 87.81 136 ARG A N 1
ATOM 1065 C CA . ARG A 1 136 ? 17.570 -0.342 -9.967 1.00 87.81 136 ARG A CA 1
ATOM 1066 C C . ARG A 1 136 ? 17.481 -0.694 -8.482 1.00 87.81 136 ARG A C 1
ATOM 1068 O O . ARG A 1 136 ? 18.517 -0.790 -7.842 1.00 87.81 136 ARG A O 1
ATOM 1075 N N . GLY A 1 137 ? 16.276 -0.887 -7.944 1.00 89.44 137 GLY A N 1
ATOM 1076 C CA . GLY A 1 137 ? 16.051 -1.263 -6.548 1.00 89.44 137 GLY A CA 1
ATOM 1077 C C . GLY A 1 137 ? 15.651 -0.112 -5.621 1.00 89.44 137 GLY A C 1
ATOM 1078 O O . GLY A 1 137 ? 15.194 -0.381 -4.514 1.00 89.44 137 GLY A O 1
ATOM 1079 N N . ALA A 1 138 ? 15.712 1.150 -6.060 1.00 91.88 138 ALA A N 1
ATOM 1080 C CA . ALA A 1 138 ? 15.256 2.293 -5.259 1.00 91.88 138 ALA A CA 1
ATOM 1081 C C . ALA A 1 138 ? 13.779 2.151 -4.847 1.00 91.88 138 ALA A C 1
ATOM 1083 O O . ALA A 1 138 ? 13.425 2.323 -3.682 1.00 91.88 138 ALA A O 1
ATOM 1084 N N . GLY A 1 139 ? 12.918 1.727 -5.780 1.00 93.56 139 GLY A N 1
ATOM 1085 C CA . GLY A 1 139 ? 11.519 1.416 -5.475 1.00 93.56 139 GLY A CA 1
ATOM 1086 C C . GLY A 1 139 ? 11.367 0.251 -4.486 1.00 93.56 139 GLY A C 1
ATOM 1087 O O . GLY A 1 139 ? 10.515 0.296 -3.600 1.00 93.56 139 GLY A O 1
ATOM 1088 N N . HIS A 1 140 ? 12.231 -0.767 -4.574 1.00 93.38 140 HIS A N 1
ATOM 1089 C CA . HIS A 1 140 ? 12.230 -1.898 -3.640 1.00 93.38 140 HIS A CA 1
ATOM 1090 C C . HIS A 1 140 ? 12.617 -1.459 -2.222 1.00 93.38 140 HIS A C 1
ATOM 1092 O O . HIS A 1 140 ? 11.966 -1.878 -1.265 1.00 93.38 140 HIS A O 1
ATOM 1098 N N . ASP A 1 141 ? 13.608 -0.580 -2.058 1.00 93.25 141 ASP A N 1
ATOM 1099 C CA . ASP A 1 141 ? 13.999 -0.109 -0.726 1.00 93.25 141 ASP A CA 1
ATOM 1100 C C . ASP A 1 141 ? 12.918 0.763 -0.068 1.00 93.25 141 ASP A C 1
ATOM 1102 O O . ASP A 1 141 ? 12.729 0.694 1.149 1.00 93.25 141 ASP A O 1
ATOM 1106 N N . LEU A 1 142 ? 12.124 1.501 -0.852 1.00 95.38 142 LEU A N 1
ATOM 1107 C CA . LEU A 1 142 ? 10.940 2.204 -0.345 1.00 95.38 142 LEU A CA 1
ATOM 1108 C C . LEU A 1 142 ? 9.877 1.235 0.175 1.00 95.38 142 LEU A C 1
ATOM 1110 O O . LEU A 1 142 ? 9.434 1.358 1.322 1.00 95.38 142 LEU A O 1
ATOM 1114 N N . LEU A 1 143 ? 9.515 0.233 -0.636 1.00 96.81 143 LEU A N 1
ATOM 1115 C CA . LEU A 1 143 ? 8.573 -0.813 -0.230 1.00 96.81 143 LEU A CA 1
ATOM 1116 C C . LEU A 1 143 ? 9.055 -1.525 1.037 1.00 96.81 143 LEU A C 1
ATOM 1118 O O . LEU A 1 143 ? 8.268 -1.773 1.951 1.00 96.81 143 LEU A O 1
ATOM 1122 N N . ARG A 1 144 ? 10.360 -1.798 1.122 1.00 95.44 144 ARG A N 1
ATOM 1123 C CA . ARG A 1 144 ? 10.997 -2.388 2.296 1.00 95.44 144 ARG A CA 1
ATOM 1124 C C . ARG A 1 144 ? 10.925 -1.471 3.509 1.00 95.44 144 ARG A C 1
ATOM 1126 O O . ARG A 1 144 ? 10.564 -1.925 4.592 1.00 95.44 144 ARG A O 1
ATOM 1133 N N . THR A 1 145 ? 11.245 -0.192 3.342 1.00 95.38 145 THR A N 1
ATOM 1134 C CA . THR A 1 145 ? 11.229 0.809 4.413 1.00 95.38 145 THR A CA 1
ATOM 1135 C C . THR A 1 145 ? 9.860 0.887 5.079 1.00 95.38 145 THR A C 1
ATOM 1137 O O . THR A 1 145 ? 9.783 0.843 6.307 1.00 95.38 145 THR A O 1
ATOM 1140 N N . TRP A 1 146 ? 8.780 0.927 4.296 1.00 97.12 146 TRP A N 1
ATOM 1141 C CA . TRP A 1 146 ? 7.416 0.897 4.829 1.00 97.12 146 TRP A CA 1
ATOM 1142 C C . TRP A 1 146 ? 7.051 -0.491 5.375 1.00 97.12 146 TRP A C 1
ATOM 1144 O O . TRP A 1 146 ? 6.567 -0.613 6.501 1.00 97.12 146 TRP A O 1
ATOM 1154 N N . GLY A 1 147 ? 7.370 -1.552 4.630 1.00 96.25 147 GLY A N 1
ATOM 1155 C CA . GLY A 1 147 ? 6.999 -2.934 4.944 1.00 96.25 147 GLY A CA 1
ATOM 1156 C C . GLY A 1 147 ? 7.607 -3.470 6.237 1.00 96.25 147 GLY A C 1
ATOM 1157 O O . GLY A 1 147 ? 7.100 -4.423 6.822 1.00 96.25 147 GLY A O 1
ATOM 1158 N N . ARG A 1 148 ? 8.670 -2.838 6.737 1.00 94.38 148 ARG A N 1
ATOM 1159 C CA . ARG A 1 148 ? 9.263 -3.173 8.036 1.00 94.38 148 ARG A CA 1
ATOM 1160 C C . ARG A 1 148 ? 8.373 -2.887 9.237 1.00 94.38 148 ARG A C 1
ATOM 1162 O O . ARG A 1 148 ? 8.656 -3.415 10.306 1.00 94.38 148 ARG A O 1
ATOM 1169 N N . ARG A 1 149 ? 7.381 -2.009 9.102 1.00 94.25 149 ARG A N 1
ATOM 1170 C CA . ARG A 1 149 ? 6.570 -1.546 10.238 1.00 94.25 149 ARG A CA 1
ATOM 1171 C C . ARG A 1 149 ? 5.076 -1.666 10.012 1.00 94.25 149 ARG A C 1
ATOM 1173 O O . ARG A 1 149 ? 4.332 -1.609 10.981 1.00 94.25 149 ARG A O 1
ATOM 1180 N N . GLN A 1 150 ? 4.645 -1.831 8.767 1.00 95.44 150 GLN A N 1
ATOM 1181 C CA . GLN A 1 150 ? 3.228 -1.846 8.441 1.00 95.44 150 GLN A CA 1
ATOM 1182 C C . GLN A 1 150 ? 2.937 -2.652 7.170 1.00 95.44 150 GLN A C 1
ATOM 1184 O O . GLN A 1 150 ? 3.873 -3.004 6.440 1.00 95.44 150 GLN A O 1
ATOM 1189 N N . PRO A 1 151 ? 1.661 -2.964 6.894 1.00 95.88 151 PRO A N 1
ATOM 1190 C CA . PRO A 1 151 ? 1.270 -3.614 5.655 1.00 95.88 151 PRO A CA 1
ATOM 1191 C C . PRO A 1 151 ? 1.544 -2.738 4.432 1.00 95.88 151 PRO A C 1
ATOM 1193 O O . PRO A 1 151 ? 1.141 -1.571 4.372 1.00 95.88 151 PRO A O 1
ATOM 1196 N N . VAL A 1 152 ? 2.188 -3.328 3.428 1.00 97.88 152 VAL A N 1
ATOM 1197 C CA . VAL A 1 152 ? 2.455 -2.692 2.133 1.00 97.88 152 VAL A CA 1
ATOM 1198 C C . VAL A 1 152 ? 2.041 -3.636 1.021 1.00 97.88 152 VAL A C 1
ATOM 1200 O O . VAL A 1 152 ? 2.383 -4.815 1.066 1.00 97.88 152 VAL A O 1
ATOM 1203 N N . ALA A 1 153 ? 1.365 -3.128 -0.001 1.00 97.81 153 ALA A N 1
ATOM 1204 C CA . ALA A 1 153 ? 1.182 -3.855 -1.251 1.00 97.81 153 ALA A CA 1
ATOM 1205 C C . ALA A 1 153 ? 1.367 -2.935 -2.454 1.00 97.81 153 ALA A C 1
ATOM 1207 O O . ALA A 1 153 ? 1.130 -1.727 -2.383 1.00 97.81 153 ALA A O 1
ATOM 1208 N N . VAL A 1 154 ? 1.782 -3.531 -3.565 1.00 97.94 154 VAL A N 1
ATOM 1209 C CA . VAL A 1 154 ? 1.793 -2.876 -4.868 1.00 97.94 154 VAL A CA 1
ATOM 1210 C C . VAL A 1 154 ? 0.498 -3.225 -5.586 1.00 97.94 154 VAL A C 1
ATOM 1212 O O . VAL A 1 154 ? 0.149 -4.396 -5.694 1.00 97.94 154 VAL A O 1
ATOM 1215 N N . VAL A 1 155 ? -0.200 -2.218 -6.094 1.00 97.06 155 VAL A N 1
ATOM 1216 C CA . VAL A 1 155 ? -1.245 -2.373 -7.102 1.00 97.06 155 VAL A CA 1
ATOM 1217 C C . VAL A 1 155 ? -0.597 -2.060 -8.443 1.00 97.06 155 VAL A C 1
ATOM 1219 O O . VAL A 1 155 ? -0.131 -0.948 -8.678 1.00 97.06 155 VAL A O 1
ATOM 1222 N N . HIS A 1 156 ? -0.510 -3.049 -9.314 1.00 95.75 156 HIS A N 1
ATOM 1223 C CA . HIS A 1 156 ? 0.076 -2.880 -10.627 1.00 95.75 156 HIS A CA 1
ATOM 1224 C C . HIS A 1 156 ? -0.990 -2.376 -11.605 1.00 95.75 156 HIS A C 1
ATOM 1226 O O . HIS A 1 156 ? -2.090 -2.923 -11.676 1.00 95.75 156 HIS A O 1
ATOM 1232 N N . ALA A 1 157 ? -0.654 -1.340 -12.374 1.00 94.25 157 ALA A N 1
ATOM 1233 C CA . ALA A 1 157 ? -1.553 -0.759 -13.375 1.00 94.25 157 ALA A CA 1
ATOM 1234 C C . ALA A 1 157 ? -1.775 -1.659 -14.610 1.00 94.25 157 ALA A C 1
ATOM 1236 O O . ALA A 1 157 ? -2.758 -1.500 -15.326 1.00 94.25 157 ALA A O 1
ATOM 1237 N N . LEU A 1 158 ? -0.869 -2.609 -14.860 1.00 92.38 158 LEU A N 1
ATOM 1238 C CA . LEU A 1 158 ? -0.968 -3.570 -15.954 1.00 92.38 158 LEU A CA 1
ATOM 1239 C C . LEU A 1 158 ? -1.636 -4.861 -15.478 1.00 92.38 158 LEU A C 1
ATOM 1241 O O . LEU A 1 158 ? -1.485 -5.218 -14.307 1.00 92.38 158 LEU A O 1
ATOM 1245 N N . PRO A 1 159 ? -2.268 -5.621 -16.386 1.00 91.56 159 PRO A N 1
ATOM 1246 C CA . PRO A 1 159 ? -2.737 -6.960 -16.072 1.00 91.56 159 PRO A CA 1
ATOM 1247 C C . PRO A 1 159 ? -1.579 -7.920 -15.783 1.00 91.56 159 PRO A C 1
ATOM 1249 O O . PRO A 1 159 ? -0.513 -7.808 -16.398 1.00 91.56 159 PRO A O 1
ATOM 1252 N N . GLN A 1 160 ? -1.813 -8.918 -14.923 1.00 92.50 160 GLN A N 1
ATOM 1253 C CA . GLN A 1 160 ? -0.785 -9.844 -14.422 1.00 92.50 160 GLN A CA 1
ATOM 1254 C C . GLN A 1 160 ? 0.099 -10.443 -15.524 1.00 92.50 160 GLN A C 1
ATOM 1256 O O . GLN A 1 160 ? 1.319 -10.547 -15.381 1.00 92.50 160 GLN A O 1
ATOM 1261 N N . ARG A 1 161 ? -0.508 -10.816 -16.657 1.00 91.06 161 ARG A N 1
ATOM 1262 C CA . ARG A 1 161 ? 0.192 -11.428 -17.796 1.00 91.06 161 ARG A CA 1
ATOM 1263 C C . ARG A 1 161 ? 1.320 -10.562 -18.368 1.00 91.06 161 ARG A C 1
ATOM 1265 O O . ARG A 1 161 ? 2.208 -11.109 -19.005 1.00 91.06 161 ARG A O 1
ATOM 1272 N N . LEU A 1 162 ? 1.304 -9.245 -18.146 1.00 91.75 162 LEU A N 1
ATOM 1273 C CA . LEU A 1 162 ? 2.299 -8.300 -18.666 1.00 91.75 162 LEU A CA 1
ATOM 1274 C C . LEU A 1 162 ? 3.374 -7.905 -17.643 1.00 91.75 162 LEU A C 1
ATOM 1276 O O . LEU A 1 162 ? 4.317 -7.210 -18.006 1.00 91.75 162 LEU A O 1
ATOM 1280 N N . TRP A 1 163 ? 3.282 -8.347 -16.385 1.00 91.50 163 TRP A N 1
ATOM 1281 C CA . TRP A 1 163 ? 4.220 -7.918 -15.335 1.00 91.50 163 TRP A CA 1
ATOM 1282 C C . TRP A 1 163 ? 5.671 -8.324 -15.609 1.00 91.50 163 TRP A C 1
ATOM 1284 O O . TRP A 1 163 ? 6.586 -7.601 -15.227 1.00 91.50 163 TRP A O 1
ATOM 1294 N N . HIS A 1 164 ? 5.887 -9.423 -16.338 1.00 85.75 164 HIS A N 1
ATOM 1295 C CA . HIS A 1 164 ? 7.217 -9.907 -16.730 1.00 85.75 164 HIS A CA 1
ATOM 1296 C C . HIS A 1 164 ? 8.011 -8.925 -17.615 1.00 85.75 164 HIS A C 1
ATOM 1298 O O . HIS A 1 164 ? 9.214 -9.101 -17.783 1.00 85.75 164 HIS A O 1
ATOM 1304 N N . LEU A 1 165 ? 7.355 -7.899 -18.170 1.00 86.19 165 LEU A N 1
ATOM 1305 C CA . LEU A 1 165 ? 7.973 -6.854 -18.993 1.00 86.19 165 LEU A CA 1
ATOM 1306 C C . LEU A 1 165 ? 8.426 -5.630 -18.179 1.00 86.19 165 LEU A C 1
ATOM 1308 O O . LEU A 1 165 ? 8.946 -4.669 -18.745 1.00 86.19 165 LEU A O 1
ATOM 1312 N N . THR A 1 166 ? 8.191 -5.625 -16.868 1.00 88.25 166 THR A N 1
ATOM 1313 C CA . THR A 1 166 ? 8.343 -4.438 -16.018 1.00 88.25 166 THR A CA 1
ATOM 1314 C C . THR A 1 166 ? 9.534 -4.555 -15.070 1.00 88.25 166 THR A C 1
ATOM 1316 O O . THR A 1 166 ? 10.270 -5.539 -15.076 1.00 88.25 166 THR A O 1
ATOM 1319 N N . GLY A 1 167 ? 9.762 -3.527 -14.250 1.00 83.44 167 GLY A N 1
ATOM 1320 C CA . GLY A 1 167 ? 10.775 -3.557 -13.201 1.00 83.44 167 GLY A CA 1
ATOM 1321 C C . GLY A 1 167 ? 10.396 -4.349 -11.953 1.00 83.44 167 GLY A C 1
ATOM 1322 O O . GLY A 1 167 ? 11.235 -4.470 -11.065 1.00 83.44 167 GLY A O 1
ATOM 1323 N N . LEU A 1 168 ? 9.174 -4.886 -11.874 1.00 86.62 168 LEU A N 1
ATOM 1324 C CA . LEU A 1 168 ? 8.758 -5.788 -10.805 1.00 86.62 168 LEU A CA 1
ATOM 1325 C C . LEU A 1 168 ? 8.703 -7.218 -11.342 1.00 86.62 168 LEU A C 1
ATOM 1327 O O . LEU A 1 168 ? 8.051 -7.494 -12.343 1.00 86.62 168 LEU A O 1
ATOM 1331 N N . PHE A 1 169 ? 9.323 -8.146 -10.613 1.00 84.94 169 PHE A N 1
ATOM 1332 C CA . PHE A 1 169 ? 9.308 -9.579 -10.925 1.00 84.94 169 PHE A CA 1
ATOM 1333 C C . PHE A 1 169 ? 8.546 -10.359 -9.846 1.00 84.94 169 PHE A C 1
ATOM 1335 O O . PHE A 1 169 ? 9.152 -11.087 -9.052 1.00 84.94 169 PHE A O 1
ATOM 1342 N N . PRO A 1 170 ? 7.218 -10.175 -9.737 1.00 90.44 170 PRO A N 1
ATOM 1343 C CA . PRO A 1 170 ? 6.432 -10.880 -8.742 1.00 90.44 170 PRO A CA 1
ATOM 1344 C C . PRO A 1 170 ? 6.378 -12.379 -9.053 1.00 90.44 170 PRO A C 1
ATOM 1346 O O . PRO A 1 170 ? 6.100 -12.802 -10.174 1.00 90.44 170 PRO A O 1
ATOM 1349 N N . ARG A 1 171 ? 6.601 -13.196 -8.027 1.00 89.25 171 ARG A N 1
ATOM 1350 C CA . ARG A 1 171 ? 6.456 -14.654 -8.056 1.00 89.25 171 ARG A CA 1
ATOM 1351 C C . ARG A 1 171 ? 5.198 -15.058 -7.302 1.00 89.25 171 ARG A C 1
ATOM 1353 O O . ARG A 1 171 ? 4.684 -14.317 -6.467 1.00 89.25 171 ARG A O 1
ATOM 1360 N N . ARG A 1 172 ? 4.705 -16.268 -7.559 1.00 90.62 172 ARG A N 1
ATOM 1361 C CA . ARG A 1 172 ? 3.616 -16.843 -6.764 1.00 90.62 172 ARG A CA 1
ATOM 1362 C C . ARG A 1 172 ? 4.120 -17.155 -5.360 1.00 90.62 172 ARG A C 1
ATOM 1364 O O . ARG A 1 172 ? 5.090 -17.897 -5.199 1.00 90.62 172 ARG A O 1
ATOM 1371 N N . MET A 1 173 ? 3.445 -16.615 -4.353 1.00 90.69 173 MET A N 1
ATOM 1372 C CA . MET A 1 173 ? 3.802 -16.775 -2.950 1.00 90.69 173 MET A CA 1
ATOM 1373 C C . MET A 1 173 ? 2.606 -17.245 -2.126 1.00 90.69 173 MET A C 1
ATOM 1375 O O . MET A 1 173 ? 1.457 -16.881 -2.378 1.00 90.69 173 MET A O 1
ATOM 1379 N N . ARG A 1 174 ? 2.882 -18.040 -1.097 1.00 91.75 174 ARG A N 1
ATOM 1380 C CA . ARG A 1 174 ? 1.995 -18.227 0.050 1.00 91.75 174 ARG A CA 1
ATOM 1381 C C . ARG A 1 174 ? 2.457 -17.270 1.129 1.00 91.75 174 ARG A C 1
ATOM 1383 O O . ARG A 1 174 ? 3.628 -17.297 1.479 1.00 91.75 174 ARG A O 1
ATOM 1390 N N . LEU A 1 175 ? 1.559 -16.446 1.647 1.00 91.56 175 LEU A N 1
ATOM 1391 C CA . LEU A 1 175 ? 1.835 -15.502 2.724 1.00 91.56 175 LEU A CA 1
ATOM 1392 C C . LEU A 1 175 ? 1.038 -15.892 3.960 1.00 91.56 175 LEU A C 1
ATOM 1394 O O . LEU A 1 175 ? -0.110 -16.324 3.840 1.00 91.56 175 LEU A O 1
ATOM 1398 N N . HIS A 1 176 ? 1.639 -15.703 5.130 1.00 90.88 176 HIS A N 1
ATOM 1399 C CA . HIS A 1 176 ? 1.010 -15.930 6.416 1.00 90.88 176 HIS A CA 1
ATOM 1400 C C . HIS A 1 176 ? 1.195 -14.760 7.372 1.00 90.88 176 HIS A C 1
ATOM 1402 O O . HIS A 1 176 ? 2.321 -14.408 7.730 1.00 90.88 176 HIS A O 1
ATOM 1408 N N . ALA A 1 177 ? 0.065 -14.220 7.829 1.00 88.75 177 ALA A N 1
ATOM 1409 C CA . ALA A 1 177 ? -0.022 -13.161 8.825 1.00 88.75 177 ALA A CA 1
ATOM 1410 C C . ALA A 1 177 ? -0.377 -13.741 10.202 1.00 88.75 177 ALA A C 1
ATOM 1412 O O . ALA A 1 177 ? -1.126 -14.713 10.314 1.00 88.75 177 ALA A O 1
ATOM 1413 N N . THR A 1 178 ? 0.169 -13.149 11.262 1.00 81.88 178 THR A N 1
ATOM 1414 C CA . THR A 1 178 ? -0.117 -13.539 12.653 1.00 81.88 178 THR A CA 1
ATOM 1415 C C . THR A 1 178 ? -1.355 -12.839 13.215 1.00 81.88 178 THR A C 1
ATOM 1417 O O . THR A 1 178 ? -1.904 -13.297 14.214 1.00 81.88 178 THR A O 1
ATOM 1420 N N . GLY A 1 179 ? -1.837 -11.782 12.556 1.00 84.94 179 GLY A N 1
ATOM 1421 C CA . GLY A 1 179 ? -3.043 -11.051 12.926 1.00 84.94 179 GLY A CA 1
ATOM 1422 C C . GLY A 1 179 ? -3.400 -9.963 11.912 1.00 84.94 179 GLY A C 1
ATOM 1423 O O . GLY A 1 179 ? -2.826 -9.884 10.827 1.00 84.94 179 GLY A O 1
ATOM 1424 N N . ALA A 1 180 ? -4.359 -9.112 12.270 1.00 86.38 180 ALA A N 1
ATOM 1425 C CA . ALA A 1 180 ? -4.658 -7.916 11.491 1.00 86.38 180 ALA A CA 1
ATOM 1426 C C . ALA A 1 180 ? -3.478 -6.930 11.555 1.00 86.38 180 ALA A C 1
ATOM 1428 O O . ALA A 1 180 ? -2.861 -6.764 12.605 1.00 86.38 180 ALA A O 1
ATOM 1429 N N . SER A 1 181 ? -3.193 -6.248 10.448 1.00 87.94 181 SER A N 1
ATOM 1430 C CA . SER A 1 181 ? -2.068 -5.315 10.303 1.00 87.94 181 SER A CA 1
ATOM 1431 C C . SER A 1 181 ? -0.667 -5.895 10.512 1.00 87.94 181 SER A C 1
ATOM 1433 O O . SER A 1 181 ? 0.257 -5.168 10.876 1.00 87.94 181 SER A O 1
ATOM 1435 N N . THR A 1 182 ? -0.461 -7.198 10.298 1.00 91.25 182 THR A N 1
ATOM 1436 C CA . THR A 1 182 ? 0.901 -7.747 10.349 1.00 91.25 182 THR A CA 1
ATOM 1437 C C . THR A 1 182 ? 1.798 -7.006 9.351 1.00 91.25 182 THR A C 1
ATOM 1439 O O . THR A 1 182 ? 1.494 -6.959 8.156 1.00 91.25 182 THR A O 1
ATOM 1442 N N . ALA A 1 183 ? 2.899 -6.427 9.838 1.00 93.62 183 ALA A N 1
ATOM 1443 C CA . ALA A 1 183 ? 3.881 -5.773 8.987 1.00 93.62 183 ALA A CA 1
ATOM 1444 C C . ALA A 1 183 ? 4.478 -6.778 7.997 1.00 93.62 183 ALA A C 1
ATOM 1446 O O . ALA A 1 183 ? 4.663 -7.951 8.324 1.00 93.62 183 ALA A O 1
ATOM 1447 N N . ASN A 1 184 ? 4.844 -6.328 6.798 1.00 95.00 184 ASN A N 1
ATOM 1448 C CA . ASN A 1 184 ? 5.407 -7.222 5.783 1.00 95.00 184 ASN A CA 1
ATOM 1449 C C . ASN A 1 184 ? 6.685 -7.948 6.249 1.00 95.00 184 ASN A C 1
ATOM 1451 O O . ASN A 1 184 ? 6.945 -9.066 5.808 1.00 95.00 184 ASN A O 1
ATOM 1455 N N . ALA A 1 185 ? 7.475 -7.340 7.143 1.00 93.12 185 ALA A N 1
ATOM 1456 C CA . ALA A 1 185 ? 8.646 -7.978 7.754 1.00 93.12 185 ALA A CA 1
ATOM 1457 C C . ALA A 1 185 ? 8.307 -9.151 8.691 1.00 93.12 185 ALA A C 1
ATOM 1459 O O . ALA A 1 185 ? 9.129 -10.055 8.848 1.00 93.12 185 ALA A O 1
ATOM 1460 N N . ASP A 1 186 ? 7.106 -9.154 9.267 1.00 92.31 186 ASP A N 1
ATOM 1461 C CA . ASP A 1 186 ? 6.636 -10.183 10.199 1.00 92.31 186 ASP A CA 1
ATOM 1462 C C . ASP A 1 186 ? 5.836 -11.288 9.489 1.00 92.31 186 ASP A C 1
ATOM 1464 O O . ASP A 1 186 ? 5.452 -12.290 10.102 1.00 92.31 186 ASP A O 1
ATOM 1468 N N . LEU A 1 187 ? 5.609 -11.146 8.177 1.00 91.50 187 LEU A N 1
ATOM 1469 C CA . LEU A 1 187 ? 4.985 -12.181 7.365 1.00 91.50 187 LEU A CA 1
ATOM 1470 C C . LEU A 1 187 ? 5.901 -13.400 7.244 1.00 91.50 187 LEU A C 1
ATOM 1472 O O . LEU A 1 187 ? 7.087 -13.304 6.909 1.00 91.50 187 LEU A O 1
ATOM 1476 N N . ARG A 1 188 ? 5.315 -14.583 7.427 1.00 90.25 188 ARG A N 1
ATOM 1477 C CA . ARG A 1 188 ? 5.925 -15.826 6.940 1.00 90.25 188 ARG A CA 1
ATOM 1478 C C . ARG A 1 188 ? 5.517 -16.004 5.487 1.00 90.25 188 ARG A C 1
ATOM 1480 O O . ARG A 1 188 ? 4.381 -15.698 5.131 1.00 90.25 188 ARG A O 1
ATOM 1487 N N . TRP A 1 189 ? 6.420 -16.477 4.644 1.00 89.94 189 TRP A N 1
ATOM 1488 C CA . TRP A 1 189 ? 6.130 -16.609 3.224 1.00 89.94 189 TRP A CA 1
ATOM 1489 C C . TRP A 1 189 ? 6.894 -17.754 2.583 1.00 89.94 189 TRP A C 1
ATOM 1491 O O . TRP A 1 189 ? 7.953 -18.132 3.065 1.00 89.94 189 TRP A O 1
ATOM 1501 N N . GLU A 1 190 ? 6.351 -18.299 1.500 1.00 87.75 190 GLU A N 1
ATOM 1502 C CA . GLU A 1 190 ? 6.939 -19.398 0.730 1.00 87.75 190 GLU A CA 1
ATOM 1503 C C . GLU A 1 190 ? 6.694 -19.133 -0.756 1.00 87.75 190 GLU A C 1
ATOM 1505 O O . GLU A 1 190 ? 5.585 -18.737 -1.120 1.00 87.75 190 GLU A O 1
ATOM 1510 N N . PHE A 1 191 ? 7.674 -19.373 -1.632 1.00 86.44 191 PHE A N 1
ATOM 1511 C CA . PHE A 1 191 ? 7.377 -19.426 -3.064 1.00 86.44 191 PHE A CA 1
ATOM 1512 C C . PHE A 1 191 ? 6.598 -20.708 -3.363 1.00 86.44 191 PHE A C 1
ATOM 1514 O O . PHE A 1 191 ? 6.973 -21.787 -2.915 1.00 86.44 191 PHE A O 1
ATOM 1521 N N . VAL A 1 192 ? 5.512 -20.599 -4.128 1.00 81.50 192 VAL A N 1
ATOM 1522 C CA . VAL A 1 192 ? 4.683 -21.765 -4.492 1.00 81.50 192 VAL A CA 1
ATOM 1523 C C . VAL A 1 192 ? 5.483 -22.766 -5.332 1.00 81.50 192 VAL A C 1
ATOM 1525 O O . VAL A 1 192 ? 5.294 -23.969 -5.198 1.00 81.50 192 VAL A O 1
ATOM 1528 N N . ASP A 1 193 ? 6.419 -22.263 -6.136 1.00 70.50 193 ASP A N 1
ATOM 1529 C CA . ASP A 1 193 ? 7.254 -23.054 -7.044 1.00 70.50 193 ASP A CA 1
ATOM 1530 C C . ASP A 1 193 ? 8.597 -23.483 -6.411 1.00 70.50 193 ASP A C 1
ATOM 1532 O O . ASP A 1 193 ? 9.476 -23.993 -7.101 1.00 70.50 193 ASP A O 1
ATOM 1536 N N . ALA A 1 194 ? 8.764 -23.315 -5.089 1.00 60.16 194 ALA A N 1
ATOM 1537 C CA . ALA A 1 194 ? 10.011 -23.603 -4.365 1.00 60.16 194 ALA A CA 1
ATOM 1538 C C . ALA A 1 194 ? 10.455 -25.078 -4.411 1.00 60.16 194 ALA A C 1
ATOM 1540 O O . ALA A 1 194 ? 11.567 -25.391 -3.999 1.00 60.16 194 ALA A O 1
ATOM 1541 N N . MET A 1 195 ? 9.611 -25.991 -4.899 1.00 51.75 195 MET A N 1
ATOM 1542 C CA . MET A 1 195 ? 9.948 -27.412 -5.028 1.00 51.75 195 MET A CA 1
ATOM 1543 C C . MET A 1 195 ? 11.091 -27.652 -6.029 1.00 51.75 195 MET A C 1
ATOM 1545 O O . MET A 1 195 ? 11.866 -28.583 -5.838 1.00 51.75 195 MET A O 1
ATOM 1549 N N . ILE A 1 196 ? 11.225 -26.787 -7.043 1.00 53.06 196 ILE A N 1
ATOM 1550 C CA . ILE A 1 196 ? 12.339 -26.819 -8.005 1.00 53.06 196 ILE A CA 1
ATOM 1551 C C . ILE A 1 196 ? 13.633 -26.321 -7.336 1.00 53.06 196 ILE A C 1
ATOM 1553 O O . ILE A 1 196 ? 14.681 -26.940 -7.487 1.00 53.06 196 ILE A O 1
ATOM 1557 N N . ASP A 1 197 ? 13.544 -25.265 -6.522 1.00 51.41 197 ASP A N 1
ATOM 1558 C CA . ASP A 1 197 ? 14.692 -24.667 -5.821 1.00 51.41 197 ASP A CA 1
ATOM 1559 C C . ASP A 1 197 ? 15.190 -25.553 -4.648 1.00 51.41 197 ASP A C 1
ATOM 1561 O O . ASP A 1 197 ? 16.365 -25.527 -4.278 1.00 51.41 197 ASP A O 1
ATOM 1565 N N . ALA A 1 198 ? 14.306 -26.373 -4.064 1.00 53.03 198 ALA A N 1
ATOM 1566 C CA . ALA A 1 198 ? 14.599 -27.225 -2.909 1.00 53.03 198 ALA A CA 1
ATOM 1567 C C . ALA A 1 198 ? 15.518 -28.418 -3.223 1.00 53.03 198 ALA A C 1
ATOM 1569 O O . ALA A 1 198 ? 16.220 -28.881 -2.328 1.00 53.03 198 ALA A O 1
ATOM 1570 N N . TRP A 1 199 ? 15.565 -28.896 -4.473 1.00 52.44 199 TRP A N 1
ATOM 1571 C CA . TRP A 1 199 ? 16.485 -29.973 -4.881 1.00 52.44 199 TRP A CA 1
ATOM 1572 C C . TRP A 1 199 ? 17.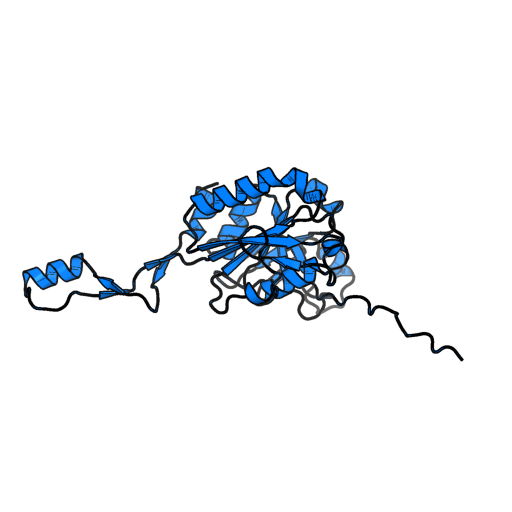958 -29.535 -4.872 1.00 52.44 199 TRP A C 1
ATOM 1574 O O . TRP A 1 199 ? 18.852 -30.376 -4.848 1.00 52.44 199 TRP A O 1
ATOM 1584 N N . SER A 1 200 ? 18.215 -28.225 -4.855 1.00 52.00 200 SER A N 1
ATOM 1585 C CA . SER A 1 200 ? 19.557 -27.637 -4.780 1.00 52.00 200 SER A CA 1
ATOM 1586 C C . SER A 1 200 ? 19.917 -27.107 -3.385 1.00 52.00 200 SER A C 1
ATOM 1588 O O . SER A 1 200 ? 21.020 -26.596 -3.194 1.00 52.00 200 SER A O 1
ATOM 1590 N N . ALA A 1 201 ? 19.013 -27.204 -2.403 1.00 48.91 201 ALA A N 1
ATOM 1591 C CA . ALA A 1 201 ? 19.237 -26.689 -1.055 1.00 48.91 201 ALA A CA 1
ATOM 1592 C C . ALA A 1 201 ? 19.898 -27.748 -0.146 1.00 48.91 201 ALA A C 1
ATOM 1594 O O . ALA A 1 201 ? 19.445 -28.894 -0.119 1.00 48.91 201 ALA A O 1
ATOM 1595 N N . PRO A 1 202 ? 20.932 -27.394 0.646 1.00 45.41 202 PRO A N 1
ATOM 1596 C CA . PRO A 1 202 ? 21.502 -28.311 1.625 1.00 45.41 202 PRO A CA 1
ATOM 1597 C C . PRO A 1 202 ? 20.447 -28.755 2.649 1.00 45.41 202 PRO A C 1
ATOM 1599 O O . PRO A 1 202 ? 19.624 -27.955 3.109 1.00 45.41 202 PRO A O 1
ATOM 1602 N N . ALA A 1 203 ? 20.484 -30.039 3.011 1.00 45.00 203 ALA A N 1
ATOM 1603 C CA . ALA A 1 203 ? 19.530 -30.655 3.927 1.00 45.00 203 ALA A CA 1
ATOM 1604 C C . ALA A 1 203 ? 19.480 -29.908 5.277 1.00 45.00 203 ALA A C 1
ATOM 1606 O O . ALA A 1 203 ? 20.495 -29.760 5.953 1.00 45.00 203 ALA A O 1
ATOM 1607 N N . GLY A 1 204 ? 18.286 -29.440 5.664 1.00 47.94 204 GLY A N 1
ATOM 1608 C CA . GLY A 1 204 ? 18.021 -28.786 6.957 1.00 47.94 204 GLY A CA 1
ATOM 1609 C C . GLY A 1 204 ? 17.627 -27.305 6.884 1.00 47.94 204 GLY A C 1
ATOM 1610 O O . GLY A 1 204 ? 17.213 -26.732 7.890 1.00 47.94 204 GLY A O 1
ATOM 1611 N N . GLY A 1 205 ? 17.704 -26.674 5.710 1.00 44.91 205 GLY A N 1
ATOM 1612 C CA . GLY A 1 205 ? 17.226 -25.309 5.497 1.00 44.91 205 GLY A CA 1
ATOM 1613 C C . GLY A 1 205 ? 15.732 -25.239 5.169 1.00 44.91 205 GLY A C 1
ATOM 1614 O O . GLY A 1 205 ? 15.260 -25.949 4.287 1.00 44.91 205 GLY A O 1
ATOM 1615 N N . SER A 1 206 ? 14.975 -24.345 5.817 1.00 48.41 206 SER A N 1
ATOM 1616 C CA . SER A 1 206 ? 13.629 -24.009 5.334 1.00 48.41 206 SER A CA 1
ATOM 1617 C C . SER A 1 206 ? 13.762 -23.298 3.976 1.00 48.41 206 SER A C 1
ATOM 1619 O O . SER A 1 206 ? 14.362 -22.216 3.937 1.00 48.41 206 SER A O 1
ATOM 1621 N N . PRO A 1 207 ? 13.193 -23.824 2.871 1.00 49.28 207 PRO A N 1
ATOM 1622 C CA . PRO A 1 207 ? 13.342 -23.257 1.518 1.00 49.28 207 PRO A CA 1
ATOM 1623 C C . PRO A 1 207 ? 12.757 -21.836 1.384 1.00 49.28 207 PRO A C 1
ATOM 1625 O O . PRO A 1 207 ? 12.898 -21.170 0.367 1.00 49.28 207 PRO A O 1
ATOM 1628 N N . THR A 1 208 ? 12.102 -21.355 2.439 1.00 53.03 208 THR A N 1
ATOM 1629 C CA . THR A 1 208 ? 11.306 -20.133 2.523 1.00 53.03 208 THR A CA 1
ATOM 1630 C C . THR A 1 208 ? 12.103 -18.859 2.807 1.00 53.03 208 THR A C 1
ATOM 1632 O O . THR A 1 208 ? 11.562 -17.768 2.682 1.00 53.03 208 THR A O 1
ATOM 1635 N N . ARG A 1 209 ? 13.383 -18.961 3.195 1.00 52.88 209 ARG A N 1
ATOM 1636 C CA . ARG A 1 209 ? 14.289 -17.806 3.388 1.00 52.88 209 ARG A CA 1
ATOM 1637 C C . ARG A 1 209 ? 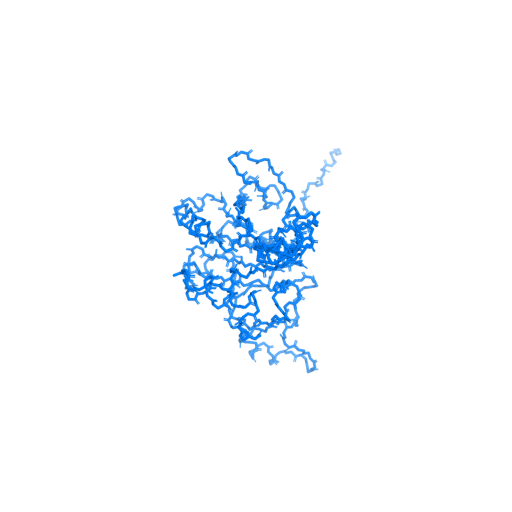15.701 -18.018 2.846 1.00 52.88 209 ARG A C 1
ATOM 1639 O O . ARG A 1 209 ? 16.497 -17.079 2.903 1.00 52.88 209 ARG A O 1
ATOM 1646 N N . LEU A 1 210 ? 16.036 -19.216 2.359 1.00 48.91 210 LEU A N 1
ATOM 1647 C CA . LEU A 1 210 ? 17.368 -19.484 1.822 1.00 48.91 210 LEU A CA 1
ATOM 1648 C C . LEU A 1 210 ? 17.660 -18.506 0.673 1.00 48.91 210 LEU A C 1
ATOM 1650 O O . LEU A 1 210 ? 16.957 -18.488 -0.330 1.00 48.91 210 LEU A O 1
ATOM 1654 N N . GLY A 1 211 ? 18.668 -17.653 0.861 1.00 56.62 211 GLY A N 1
ATOM 1655 C CA . GLY A 1 211 ? 19.125 -16.681 -0.136 1.00 56.62 211 GLY A CA 1
ATOM 1656 C C . GLY A 1 211 ? 18.491 -15.285 -0.072 1.00 56.62 211 GLY A C 1
ATOM 1657 O O . GLY A 1 211 ? 18.978 -14.389 -0.756 1.00 56.62 211 GLY A O 1
ATOM 1658 N N . ALA A 1 212 ? 17.466 -15.039 0.755 1.00 67.25 212 ALA A N 1
ATOM 1659 C CA . ALA A 1 212 ? 16.924 -13.684 0.900 1.00 67.25 212 ALA A CA 1
ATOM 1660 C C . ALA A 1 212 ? 17.873 -12.805 1.747 1.00 67.25 212 ALA A C 1
ATOM 1662 O O . ALA A 1 212 ? 18.215 -13.195 2.869 1.00 67.25 212 ALA A O 1
ATOM 1663 N N . PRO A 1 213 ? 18.283 -11.610 1.270 1.00 73.75 213 PRO A N 1
ATOM 1664 C CA . PRO A 1 213 ? 19.137 -10.712 2.043 1.00 73.75 213 PRO A CA 1
ATOM 1665 C C . PRO A 1 213 ? 18.538 -10.360 3.409 1.00 73.75 213 PRO A C 1
ATOM 1667 O O . PRO A 1 213 ? 17.317 -10.256 3.572 1.00 73.75 213 PRO A O 1
ATOM 1670 N N . ARG A 1 214 ? 19.399 -10.115 4.407 1.00 78.69 214 ARG A N 1
ATOM 1671 C CA . ARG A 1 214 ? 18.945 -9.656 5.729 1.00 78.69 214 ARG A CA 1
ATOM 1672 C C . ARG A 1 214 ? 18.113 -8.379 5.594 1.00 78.69 214 ARG A C 1
ATOM 1674 O O . ARG A 1 214 ? 18.510 -7.421 4.937 1.00 78.69 214 ARG A O 1
ATOM 1681 N N . GLY A 1 215 ? 16.962 -8.364 6.263 1.00 84.00 215 GLY A N 1
ATOM 1682 C CA . GLY A 1 215 ? 16.047 -7.223 6.253 1.00 84.00 215 GLY A CA 1
ATOM 1683 C C . GLY A 1 215 ? 15.201 -7.088 4.986 1.00 84.00 215 GLY A C 1
ATOM 1684 O O . GLY A 1 215 ? 14.568 -6.042 4.828 1.00 84.00 215 GLY A O 1
ATOM 1685 N N . ALA A 1 216 ? 15.185 -8.099 4.110 1.00 90.50 216 ALA A N 1
ATOM 1686 C CA . ALA A 1 216 ? 14.237 -8.185 3.008 1.00 90.50 216 ALA A CA 1
ATOM 1687 C C . ALA A 1 216 ? 12.812 -8.457 3.515 1.00 90.50 216 ALA A C 1
ATOM 1689 O O . ALA A 1 216 ? 12.624 -9.126 4.534 1.00 90.50 216 ALA A O 1
ATOM 1690 N N . VAL A 1 217 ? 11.808 -7.950 2.800 1.00 94.31 217 VAL A N 1
ATOM 1691 C CA . VAL A 1 217 ? 10.392 -8.128 3.159 1.00 94.31 217 VAL A CA 1
ATOM 1692 C C . VAL A 1 217 ? 9.591 -8.627 1.961 1.00 94.31 217 VAL A C 1
ATOM 1694 O O . VAL A 1 217 ? 9.848 -8.217 0.830 1.00 94.31 217 VAL A O 1
ATOM 1697 N N . ALA A 1 218 ? 8.618 -9.507 2.196 1.00 94.75 218 ALA A N 1
ATOM 1698 C CA . ALA A 1 218 ? 7.701 -9.941 1.146 1.00 94.75 218 ALA A CA 1
ATOM 1699 C C . ALA A 1 218 ? 6.635 -8.868 0.920 1.00 94.75 218 ALA A C 1
ATOM 1701 O O . ALA A 1 218 ? 6.001 -8.409 1.867 1.00 94.75 218 ALA A O 1
ATOM 1702 N N . VAL A 1 219 ? 6.432 -8.460 -0.329 1.00 97.00 219 VAL A N 1
ATOM 1703 C CA . VAL A 1 219 ? 5.461 -7.429 -0.701 1.00 97.00 219 VAL A CA 1
ATOM 1704 C C . VAL A 1 219 ? 4.478 -8.023 -1.702 1.00 97.00 219 VAL A C 1
ATOM 1706 O O . VAL A 1 219 ? 4.894 -8.362 -2.810 1.00 97.00 219 VAL A O 1
ATOM 1709 N N . PRO A 1 220 ? 3.191 -8.171 -1.336 1.00 96.75 220 PRO A N 1
ATOM 1710 C CA . PRO A 1 220 ? 2.145 -8.547 -2.275 1.00 96.75 220 PRO A CA 1
ATOM 1711 C C . PRO A 1 220 ? 2.096 -7.599 -3.474 1.00 96.75 220 PRO A C 1
ATOM 1713 O O . PRO A 1 220 ? 2.179 -6.379 -3.312 1.00 96.75 220 PRO A O 1
ATOM 1716 N N . VAL A 1 221 ? 1.913 -8.169 -4.660 1.00 96.81 221 VAL A N 1
ATOM 1717 C CA . VAL A 1 221 ? 1.645 -7.444 -5.902 1.00 96.81 221 VAL A CA 1
ATOM 1718 C C . VAL A 1 221 ? 0.277 -7.883 -6.402 1.00 96.81 221 VAL A C 1
ATOM 1720 O O . VAL A 1 221 ? -0.001 -9.076 -6.525 1.00 96.81 221 VAL A O 1
ATOM 1723 N N . LEU A 1 222 ? -0.593 -6.910 -6.626 1.00 96.06 222 LEU A N 1
ATOM 1724 C CA . LEU A 1 222 ? -2.006 -7.087 -6.920 1.00 96.06 222 LEU A CA 1
ATOM 1725 C C . LEU A 1 222 ? -2.309 -6.433 -8.260 1.00 96.06 222 LEU A C 1
ATOM 1727 O O . LEU A 1 222 ? -1.794 -5.359 -8.549 1.00 96.06 222 LEU A O 1
ATOM 1731 N N . GLU A 1 223 ? -3.172 -7.038 -9.061 1.00 93.62 223 GLU A N 1
ATOM 1732 C CA . GLU A 1 223 ? -3.799 -6.321 -10.169 1.00 93.62 223 GLU A CA 1
ATOM 1733 C C . GLU A 1 223 ? -4.836 -5.335 -9.608 1.00 93.62 223 GLU A C 1
ATOM 1735 O O . GLU A 1 223 ? -5.378 -5.552 -8.518 1.00 93.62 223 GLU A O 1
ATOM 1740 N N . SER A 1 224 ? -5.131 -4.252 -10.334 1.00 86.38 224 SER A N 1
ATOM 1741 C CA . SER A 1 224 ? -6.223 -3.322 -9.994 1.00 86.38 224 SER A CA 1
ATOM 1742 C C . SER A 1 224 ? -7.605 -3.928 -10.294 1.00 86.38 224 SER A C 1
ATOM 1744 O O . SER A 1 224 ? -8.468 -3.302 -10.905 1.00 86.38 224 SER A O 1
ATOM 1746 N N . ASP A 1 225 ? -7.805 -5.169 -9.859 1.00 84.88 225 ASP A N 1
ATOM 1747 C CA . ASP A 1 225 ? -8.985 -5.983 -10.099 1.00 84.88 225 ASP A CA 1
ATOM 1748 C C . ASP A 1 225 ? -9.585 -6.459 -8.755 1.00 84.88 225 ASP A C 1
ATOM 1750 O O . ASP A 1 225 ? -8.843 -6.780 -7.811 1.00 84.88 225 ASP A O 1
ATOM 1754 N N . PRO A 1 226 ? -10.928 -6.489 -8.619 1.00 81.06 226 PRO A N 1
ATOM 1755 C CA . PRO A 1 226 ? -11.605 -6.974 -7.419 1.00 81.06 226 PRO A CA 1
ATOM 1756 C C . P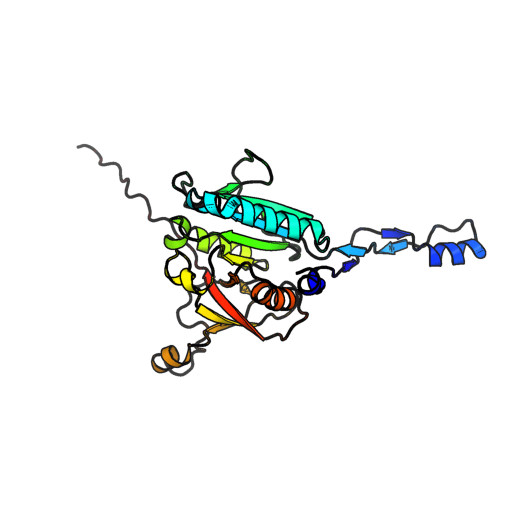RO A 1 226 ? -11.108 -8.334 -6.897 1.00 81.06 226 PRO A C 1
ATOM 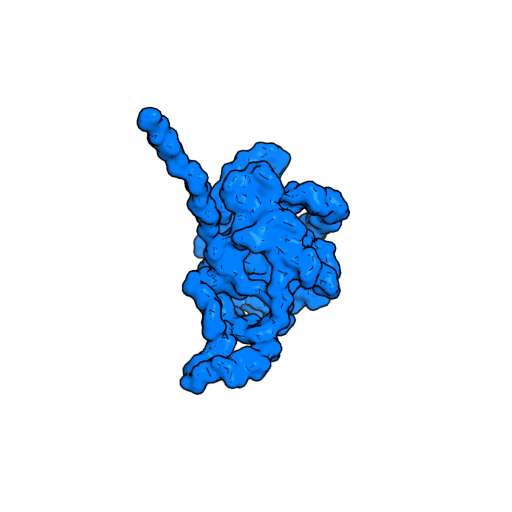1758 O O . PRO A 1 226 ? -10.978 -8.509 -5.680 1.00 81.06 226 PRO A O 1
ATOM 1761 N N . ASP A 1 227 ? -10.814 -9.283 -7.783 1.00 86.31 227 ASP A N 1
ATOM 1762 C CA . ASP A 1 227 ? -10.463 -10.658 -7.420 1.00 86.31 227 ASP A CA 1
ATOM 1763 C C . ASP A 1 227 ? -9.078 -10.755 -6.774 1.00 86.31 227 ASP A C 1
ATOM 1765 O O . ASP A 1 227 ? -8.810 -11.675 -5.998 1.00 86.31 227 ASP A O 1
ATOM 1769 N N . TRP A 1 228 ? -8.229 -9.751 -6.998 1.00 90.81 228 TRP A N 1
ATOM 1770 C CA . TRP A 1 228 ? -6.925 -9.608 -6.355 1.00 90.81 228 TRP A CA 1
ATOM 1771 C C . TRP A 1 228 ? -7.010 -8.839 -5.039 1.00 90.81 228 TRP A C 1
ATOM 1773 O O . TRP A 1 228 ? -6.428 -9.241 -4.025 1.00 90.81 228 TRP A O 1
ATOM 1783 N N . LEU A 1 229 ? -7.774 -7.746 -5.029 1.00 88.38 229 LEU A N 1
ATOM 1784 C CA . LEU A 1 229 ? -7.913 -6.882 -3.858 1.00 88.38 229 LEU A CA 1
ATOM 1785 C C . LEU A 1 229 ? -8.676 -7.570 -2.722 1.00 88.38 229 LEU A C 1
ATOM 1787 O O . LEU A 1 229 ? -8.300 -7.438 -1.561 1.00 88.38 229 LEU A O 1
ATOM 1791 N N . GLY A 1 230 ? -9.728 -8.332 -3.026 1.00 89.00 230 GLY A N 1
ATOM 1792 C CA . GLY A 1 230 ? -10.572 -8.977 -2.019 1.00 89.00 230 GLY A CA 1
ATOM 1793 C C . GLY A 1 230 ? -9.824 -9.929 -1.074 1.00 89.00 230 GLY A C 1
ATOM 1794 O O . GLY A 1 230 ? -9.913 -9.760 0.148 1.00 89.00 230 GLY A O 1
ATOM 1795 N N . PRO A 1 231 ? -9.097 -10.937 -1.593 1.00 89.56 231 PRO A N 1
ATOM 1796 C CA . PRO A 1 231 ? -8.283 -11.832 -0.775 1.00 89.56 231 PRO A CA 1
ATOM 1797 C C . PRO A 1 231 ? -7.235 -11.091 0.054 1.00 89.56 231 PRO A C 1
ATOM 1799 O O . PRO A 1 231 ? -7.107 -11.365 1.247 1.00 89.56 231 PRO A O 1
ATOM 1802 N N . TRP A 1 232 ? -6.542 -10.116 -0.541 1.00 92.12 232 TRP A N 1
ATOM 1803 C CA . TRP A 1 232 ? -5.542 -9.327 0.172 1.00 92.12 232 TRP A CA 1
ATOM 1804 C C . TRP A 1 232 ? -6.155 -8.465 1.286 1.00 92.12 232 TRP A C 1
ATOM 1806 O O . TRP A 1 232 ? -5.613 -8.414 2.388 1.00 92.12 232 TRP A O 1
ATOM 1816 N N . VAL A 1 233 ? -7.326 -7.864 1.059 1.00 91.25 233 VAL A N 1
ATOM 1817 C CA . VAL A 1 233 ? -8.037 -7.096 2.089 1.00 91.25 233 VAL A CA 1
ATOM 1818 C C . VAL A 1 233 ? -8.435 -7.979 3.268 1.00 91.25 233 VAL A C 1
ATOM 1820 O O . VAL A 1 233 ? -8.203 -7.605 4.416 1.00 91.25 233 VAL A O 1
ATOM 1823 N N . ARG A 1 234 ? -8.989 -9.173 3.024 1.00 89.25 234 ARG A N 1
ATOM 1824 C CA . ARG A 1 234 ? -9.290 -10.119 4.115 1.00 89.25 234 ARG A CA 1
ATOM 1825 C C . ARG A 1 234 ? -8.027 -10.550 4.858 1.00 89.25 234 ARG A C 1
ATOM 1827 O O . ARG A 1 234 ? -8.065 -10.704 6.073 1.00 89.25 234 ARG A O 1
ATOM 1834 N N . PHE A 1 235 ? -6.924 -10.732 4.137 1.00 90.31 235 PHE A N 1
ATOM 1835 C CA . PHE A 1 235 ? -5.634 -11.093 4.712 1.00 90.31 235 PHE A CA 1
ATOM 1836 C C . PHE A 1 235 ? -5.092 -9.993 5.637 1.00 90.31 235 PHE A C 1
ATOM 1838 O O . PHE A 1 235 ? -4.822 -10.269 6.802 1.00 90.31 235 PHE A O 1
ATOM 1845 N N . VAL A 1 236 ? -5.010 -8.740 5.172 1.00 90.25 236 VAL A N 1
ATOM 1846 C CA . VAL A 1 236 ? -4.459 -7.627 5.970 1.00 90.25 236 VAL A CA 1
ATOM 1847 C C . VAL A 1 236 ? -5.340 -7.260 7.167 1.00 90.25 236 VAL A C 1
ATOM 1849 O O . VAL A 1 236 ? -4.840 -6.830 8.203 1.00 90.25 236 VAL A O 1
ATOM 1852 N N . THR A 1 237 ? -6.650 -7.482 7.062 1.00 89.06 237 THR A N 1
ATOM 1853 C CA . THR A 1 237 ? -7.610 -7.245 8.153 1.00 89.06 237 THR A CA 1
ATOM 1854 C C . THR A 1 237 ? -7.782 -8.448 9.082 1.00 89.06 237 THR A C 1
ATOM 1856 O O . THR A 1 237 ? -8.550 -8.364 10.033 1.00 89.06 237 THR A O 1
ATOM 1859 N N . GLY A 1 238 ? -7.102 -9.575 8.838 1.00 85.88 238 GLY A N 1
ATOM 1860 C CA . GLY A 1 238 ? -7.205 -10.775 9.679 1.00 85.88 238 GLY A CA 1
ATOM 1861 C C . GLY A 1 238 ? -8.539 -11.537 9.579 1.00 85.88 238 GLY A C 1
ATOM 1862 O O . GLY A 1 238 ? -8.797 -12.406 10.403 1.00 85.88 238 GLY A O 1
ATOM 1863 N N . HIS A 1 239 ? -9.370 -11.242 8.575 1.00 77.69 239 HIS A N 1
ATOM 1864 C CA . HIS A 1 239 ? -10.702 -11.830 8.347 1.00 77.69 239 HIS A CA 1
ATOM 1865 C C . HIS A 1 239 ? -10.700 -13.060 7.417 1.00 77.69 239 HIS A C 1
ATOM 1867 O O . HIS A 1 239 ? -11.756 -13.553 7.019 1.00 77.69 239 HIS A O 1
ATOM 1873 N N . GLY A 1 240 ? -9.528 -13.520 6.983 1.00 68.56 240 GLY A N 1
ATOM 1874 C CA . GLY A 1 240 ? -9.369 -14.611 6.021 1.00 68.56 240 GLY A CA 1
ATOM 1875 C C . GLY A 1 240 ? -8.544 -15.778 6.561 1.00 68.56 240 GLY A C 1
ATOM 1876 O O . GLY A 1 240 ? -8.049 -15.723 7.689 1.00 68.56 240 GLY A O 1
ATOM 1877 N N . PRO A 1 241 ? -8.349 -16.838 5.754 1.00 64.44 241 PRO A N 1
ATOM 1878 C CA . PRO A 1 241 ? -7.401 -17.886 6.101 1.00 64.44 241 PRO A CA 1
ATOM 1879 C C . PRO A 1 241 ? -6.031 -17.254 6.355 1.00 64.44 241 PRO A C 1
ATOM 1881 O O . PRO A 1 241 ? -5.565 -16.419 5.575 1.00 64.44 241 PRO A O 1
ATOM 1884 N N . ARG A 1 242 ? -5.382 -17.668 7.451 1.00 73.81 242 ARG A N 1
ATOM 1885 C CA . ARG A 1 242 ? -4.074 -17.122 7.843 1.00 73.81 242 ARG A CA 1
ATOM 1886 C C . ARG A 1 242 ? -3.020 -17.332 6.764 1.00 73.81 242 ARG A C 1
ATOM 1888 O O . ARG A 1 242 ? -2.110 -16.527 6.681 1.00 73.81 242 ARG A O 1
ATOM 1895 N N . TRP A 1 243 ? -3.177 -18.359 5.924 1.00 85.56 243 TRP A N 1
ATOM 1896 C CA . TRP A 1 243 ? -2.427 -18.546 4.684 1.00 85.56 243 TRP A CA 1
ATOM 1897 C C . TRP A 1 243 ? -3.222 -18.062 3.472 1.00 85.56 243 TRP A C 1
ATOM 1899 O O . TRP A 1 243 ? -4.344 -18.508 3.241 1.00 85.56 243 TRP A O 1
ATOM 1909 N N . THR A 1 244 ? -2.605 -17.219 2.650 1.00 89.50 244 THR A N 1
ATOM 1910 C CA . THR A 1 244 ? -3.191 -16.704 1.407 1.00 89.50 244 THR A CA 1
ATOM 1911 C C . THR A 1 244 ? -2.186 -16.822 0.262 1.00 89.50 244 THR A C 1
ATOM 1913 O O . THR A 1 244 ? -0.993 -16.588 0.449 1.00 89.50 244 THR A O 1
ATOM 1916 N N . ARG A 1 245 ? -2.654 -17.221 -0.927 1.00 91.81 245 ARG A N 1
ATOM 1917 C CA . ARG A 1 245 ? -1.836 -17.260 -2.148 1.00 91.81 245 ARG A CA 1
ATOM 1918 C C . ARG A 1 245 ? -1.988 -15.940 -2.891 1.00 91.81 245 ARG A C 1
ATOM 1920 O O . ARG A 1 245 ? -3.099 -15.598 -3.279 1.00 91.81 245 ARG A O 1
ATOM 1927 N N . LEU A 1 246 ? -0.884 -15.230 -3.084 1.00 91.69 246 LEU A N 1
ATOM 1928 C CA . LEU A 1 246 ? -0.824 -13.972 -3.828 1.00 91.69 246 LEU A CA 1
ATOM 1929 C C . LEU A 1 246 ? 0.432 -13.960 -4.691 1.00 91.69 246 LEU A C 1
ATOM 1931 O O . LEU A 1 246 ? 1.396 -14.677 -4.416 1.00 91.69 246 LEU A O 1
ATOM 1935 N N . ALA A 1 247 ? 0.442 -13.127 -5.724 1.00 93.50 247 ALA A N 1
ATOM 1936 C CA . ALA A 1 247 ? 1.711 -12.737 -6.306 1.00 93.50 247 ALA A CA 1
ATOM 1937 C C . ALA A 1 247 ? 2.436 -11.801 -5.330 1.00 93.50 247 ALA A C 1
ATOM 1939 O O . ALA A 1 247 ? 1.809 -11.015 -4.616 1.00 93.50 247 ALA A O 1
ATOM 1940 N N . GLY A 1 248 ? 3.755 -11.897 -5.271 1.00 93.38 248 GLY A N 1
ATOM 1941 C CA . GLY A 1 248 ? 4.558 -11.054 -4.406 1.00 93.38 248 GLY A CA 1
ATOM 1942 C C . GLY A 1 248 ? 6.008 -11.004 -4.845 1.00 93.38 248 GLY A C 1
ATOM 1943 O O . GLY A 1 248 ? 6.489 -11.864 -5.579 1.00 93.38 248 GLY A O 1
ATOM 1944 N N . LEU A 1 249 ? 6.702 -9.971 -4.397 1.00 93.06 249 LEU A N 1
ATOM 1945 C CA . LEU A 1 249 ? 8.130 -9.785 -4.612 1.00 93.06 249 LEU A CA 1
ATOM 1946 C C . LEU A 1 249 ? 8.863 -9.733 -3.276 1.00 93.06 249 LEU A C 1
ATOM 1948 O O . LEU A 1 249 ? 8.265 -9.472 -2.231 1.00 93.06 249 LEU A O 1
ATOM 1952 N N . ILE A 1 250 ? 10.174 -9.941 -3.323 1.00 93.12 250 ILE A N 1
ATOM 1953 C CA . ILE A 1 250 ? 11.052 -9.720 -2.178 1.00 93.12 250 ILE A CA 1
ATOM 1954 C C . ILE A 1 250 ? 11.691 -8.341 -2.333 1.00 93.12 250 ILE A C 1
ATOM 1956 O O . ILE A 1 250 ? 12.510 -8.112 -3.221 1.00 93.12 250 ILE A O 1
ATOM 1960 N N . ALA A 1 251 ? 11.278 -7.407 -1.482 1.00 93.38 251 ALA A N 1
ATOM 1961 C CA . ALA A 1 251 ? 11.806 -6.054 -1.449 1.00 93.38 251 ALA A CA 1
ATOM 1962 C C . ALA A 1 251 ? 13.099 -6.037 -0.626 1.00 93.38 251 ALA A C 1
ATOM 1964 O O . ALA A 1 251 ? 13.100 -6.375 0.562 1.00 93.38 251 ALA A O 1
ATOM 1965 N N . THR A 1 252 ? 14.201 -5.660 -1.267 1.00 90.44 252 THR A N 1
ATOM 1966 C CA . THR A 1 252 ? 15.563 -5.694 -0.720 1.00 90.44 252 THR A CA 1
ATOM 1967 C C . THR A 1 252 ? 16.113 -4.284 -0.522 1.00 90.44 252 THR A C 1
ATOM 1969 O O . THR A 1 252 ? 15.625 -3.348 -1.156 1.00 90.44 252 THR A O 1
ATOM 1972 N N . PRO A 1 253 ? 17.104 -4.103 0.370 1.00 86.44 253 PRO A N 1
ATOM 1973 C CA . PRO A 1 253 ? 17.795 -2.829 0.479 1.00 86.44 253 PRO A CA 1
ATOM 1974 C C . PRO A 1 253 ? 18.489 -2.479 -0.837 1.00 86.44 253 PRO A C 1
ATOM 1976 O O . PRO A 1 253 ? 18.985 -3.361 -1.540 1.00 86.44 253 PRO A O 1
ATOM 1979 N N . TRP A 1 254 ? 18.535 -1.188 -1.136 1.00 82.69 254 TRP A N 1
ATOM 1980 C CA . TRP A 1 254 ? 19.267 -0.642 -2.266 1.00 82.69 254 TRP A CA 1
ATOM 1981 C C . TRP A 1 254 ? 20.372 0.269 -1.747 1.00 82.69 254 TRP A C 1
ATOM 1983 O O . TRP A 1 254 ? 20.145 1.085 -0.856 1.00 82.69 254 TRP A O 1
ATOM 1993 N N . ALA A 1 255 ? 21.568 0.103 -2.300 1.00 74.62 255 ALA A N 1
ATOM 1994 C CA . ALA A 1 255 ? 22.653 1.054 -2.158 1.00 74.62 255 ALA A CA 1
ATOM 1995 C C . ALA A 1 255 ? 22.877 1.664 -3.547 1.00 74.62 255 ALA A C 1
ATOM 1997 O O . ALA A 1 255 ? 23.102 0.898 -4.493 1.00 74.62 255 ALA A O 1
ATOM 1998 N N . PRO A 1 256 ? 22.784 2.995 -3.714 1.00 66.75 256 PRO A N 1
ATOM 1999 C CA . PRO A 1 256 ? 23.228 3.610 -4.953 1.00 66.75 256 PRO A CA 1
ATOM 2000 C C . PRO A 1 256 ? 24.694 3.228 -5.176 1.00 66.75 256 PRO A C 1
ATOM 2002 O O . PRO A 1 256 ? 25.477 3.177 -4.225 1.00 66.75 256 PRO A O 1
ATOM 2005 N N . ALA A 1 257 ? 25.061 2.917 -6.421 1.00 59.81 257 ALA A N 1
ATOM 2006 C CA . ALA A 1 257 ? 26.470 2.785 -6.763 1.00 59.81 257 ALA A CA 1
ATOM 2007 C C . ALA A 1 257 ? 27.154 4.097 -6.359 1.00 59.81 257 ALA A C 1
ATOM 2009 O O . ALA A 1 257 ? 26.666 5.165 -6.738 1.00 59.81 257 ALA A O 1
ATOM 2010 N N . ALA A 1 258 ? 28.213 4.022 -5.548 1.00 51.16 258 ALA A N 1
ATOM 2011 C CA . ALA A 1 258 ? 29.012 5.195 -5.229 1.00 51.16 258 ALA A CA 1
ATOM 2012 C C . ALA A 1 258 ? 29.414 5.844 -6.558 1.00 51.16 258 ALA A C 1
ATOM 2014 O O . ALA A 1 258 ? 29.962 5.170 -7.433 1.00 51.16 258 ALA A O 1
ATOM 2015 N N . SER A 1 259 ? 29.055 7.112 -6.744 1.00 46.94 259 SER A N 1
ATOM 2016 C CA . SER A 1 259 ? 29.503 7.890 -7.890 1.00 46.94 259 SER A CA 1
ATOM 2017 C C . SER A 1 259 ? 31.027 7.889 -7.866 1.00 46.94 259 SER A C 1
ATOM 2019 O O . SER A 1 259 ? 31.624 8.425 -6.934 1.00 46.94 259 SER A O 1
ATOM 2021 N N . ALA A 1 260 ? 31.643 7.243 -8.853 1.00 43.19 260 ALA A N 1
ATOM 2022 C CA . ALA A 1 260 ? 33.071 7.330 -9.104 1.00 43.19 260 ALA A CA 1
ATOM 2023 C C . ALA A 1 260 ? 33.388 8.727 -9.661 1.00 43.19 260 ALA A C 1
ATOM 2025 O O . ALA A 1 260 ? 33.673 8.874 -10.840 1.00 43.19 260 ALA A O 1
ATOM 2026 N N . ASP A 1 261 ? 33.270 9.742 -8.812 1.00 43.59 261 ASP A N 1
ATOM 2027 C CA . ASP A 1 261 ? 33.926 11.034 -8.984 1.00 43.59 261 ASP A CA 1
ATOM 2028 C C . ASP A 1 261 ? 35.003 11.104 -7.897 1.00 43.59 261 ASP A C 1
ATOM 2030 O O . ASP A 1 261 ? 34.847 11.741 -6.856 1.00 43.59 261 ASP A O 1
ATOM 2034 N N . GLU A 1 262 ? 36.095 10.366 -8.114 1.00 41.47 262 GLU A N 1
ATOM 2035 C CA . GLU A 1 262 ? 37.377 10.777 -7.549 1.00 41.47 262 GLU A CA 1
ATOM 2036 C C . GLU A 1 262 ? 37.833 12.007 -8.346 1.00 41.47 262 GLU A C 1
ATOM 2038 O O . GLU A 1 262 ? 37.900 11.936 -9.578 1.00 41.47 262 GLU A O 1
ATOM 2043 N N . PRO A 1 263 ? 38.142 13.144 -7.700 1.00 46.75 263 PRO A N 1
ATOM 2044 C CA . PRO A 1 263 ? 38.784 14.239 -8.400 1.00 46.75 263 PRO A CA 1
ATOM 2045 C C . PRO A 1 263 ? 40.149 13.742 -8.880 1.00 46.75 263 PRO A C 1
ATOM 2047 O O . PRO A 1 263 ? 41.001 13.359 -8.080 1.00 46.75 263 PRO A O 1
ATOM 2050 N N . VAL A 1 264 ? 40.353 13.741 -10.197 1.00 46.22 264 VAL A N 1
ATOM 2051 C CA . VAL A 1 264 ? 41.684 13.603 -10.788 1.00 46.22 264 VAL A CA 1
ATOM 2052 C C . VAL A 1 264 ? 42.504 14.789 -10.284 1.00 46.22 264 VAL A C 1
ATOM 2054 O O . VAL A 1 264 ? 42.336 15.912 -10.762 1.00 46.22 264 VAL A O 1
ATOM 2057 N N . GLU A 1 265 ? 43.354 14.559 -9.282 1.00 45.31 265 GLU A N 1
ATOM 2058 C CA . GLU A 1 265 ? 44.401 15.504 -8.909 1.00 45.31 265 GLU A CA 1
ATOM 2059 C C . GLU A 1 265 ? 45.293 15.711 -10.137 1.00 45.31 265 GLU A C 1
ATOM 2061 O O . GLU A 1 265 ? 46.040 14.824 -10.556 1.00 45.31 265 GLU A O 1
ATOM 2066 N N . ALA A 1 266 ? 45.168 16.888 -10.749 1.00 47.31 266 ALA A N 1
ATOM 2067 C CA . ALA A 1 266 ? 46.078 17.345 -11.780 1.00 47.31 266 ALA A CA 1
ATOM 2068 C C . ALA A 1 266 ? 47.470 17.526 -11.154 1.00 47.31 266 ALA A C 1
ATOM 2070 O O . ALA A 1 266 ? 47.648 18.341 -10.247 1.00 47.31 266 ALA A O 1
ATOM 2071 N N . ARG A 1 267 ? 48.433 16.737 -11.633 1.00 47.38 267 ARG A N 1
ATOM 2072 C CA . ARG A 1 267 ? 49.869 16.948 -11.428 1.00 47.38 267 ARG A CA 1
ATOM 2073 C C . ARG A 1 267 ? 50.442 17.816 -12.536 1.00 47.38 267 ARG A C 1
ATOM 2075 O O . ARG A 1 267 ? 50.017 17.621 -13.696 1.00 47.38 267 ARG A O 1
#

pLDDT: mean 84.21, std 14.16, range [41.47, 98.12]